Protein AF-A0A9P7JBG5-F1 (afdb_monomer_lite)

pLDDT: mean 89.61, std 7.67, range [39.72, 96.94]

Radius of gyration: 19.14 Å; chains: 1; bounding box: 41×43×55 Å

Sequence (211 aa):
HADTDTGHTAYGEQLRQWSVKWGERARCTEKTPYPLTPGTAQICSGECFRCGAHGHIRPRCPIPADAQLPKNESIWHSNCTQILGTFNRATAPQIVQVKALFDKGTMISAMCTMVFDSIKHRLGNWKASVKKLRMANGALVPSKGMWKGEVTIAGVEAQGEFKVFDSGGGWKFLLGKPMLQVFKAIHEYETDTVLITGNGISTTISNQNEV

InterPro domains:
  IPR001878 Zinc finger, CCHC-type [PS50158] (48-62)
  IPR021109 Aspartic peptidase domain superfamily [G3DSA:2.40.70.10] (94-211)

Secondary structure (DSSP, 8-state):
---SHHHHHHHHHHHHHHHHHH-TTPPPBTTBPPPPPTTPPPTTSS--TTTS-SSS-GGG--S-GGGSPPHHHHHHHHHHHHHH-STTTTTS--------EE-SS-SS-EEEHHHHHHHTTTS-S-B----EEE-TTS-EEEPSEEEEEEEEETTEEEEEEEEEE--TTS-SEEE-HHHHHHTT-EEETTTTEEEEEETTEEEEEE-SS--

Foldseek 3Di:
DAPAPVQQVVLVVQLVVLCVVQNPPGAADPVRAHDDDHQAWDALQCAALFQNADDDHVVPDPDDNVNTDDPRSSVNSVRCCVVVNSPCNVPIQHGDDDDEDADAPDPFKEAAPVLCVVCVVNQPAKDADQDWDQDPVRDTWGWRIKGWDWDADNNAIFTDIHTYTHPVPPTGIYCYPVNCVRQVWDADPVQQWIWGDHPRDIDIDHDPPPD

Organism: NCBI:txid48587

Structure (mmCIF, N/CA/C/O backbone):
data_AF-A0A9P7JBG5-F1
#
_entry.id   AF-A0A9P7JBG5-F1
#
loop_
_atom_site.group_PDB
_atom_site.id
_atom_site.type_symbol
_atom_site.label_atom_id
_atom_site.label_alt_id
_atom_site.label_comp_id
_atom_site.label_asym_id
_atom_site.label_entity_id
_atom_site.label_seq_id
_atom_site.pdbx_PDB_ins_code
_atom_site.Cartn_x
_atom_site.Cartn_y
_atom_site.Cartn_z
_atom_site.occupancy
_atom_site.B_iso_or_equiv
_atom_site.auth_seq_id
_atom_site.auth_comp_id
_atom_site.auth_asym_id
_atom_site.auth_atom_id
_atom_site.pdbx_PDB_model_num
ATOM 1 N N . HIS A 1 1 ? -1.443 2.169 12.812 1.00 60.97 1 HIS A N 1
ATOM 2 C CA . HIS A 1 1 ? -0.703 0.909 13.059 1.00 60.97 1 HIS A CA 1
ATOM 3 C C . HIS A 1 1 ? -0.141 0.404 11.741 1.00 60.97 1 HIS A C 1
ATOM 5 O O . HIS A 1 1 ? -0.753 0.685 10.717 1.00 60.97 1 HIS A O 1
ATOM 11 N N . ALA A 1 2 ? 1.008 -0.276 11.742 1.00 69.00 2 ALA A N 1
ATOM 12 C CA . ALA A 1 2 ? 1.577 -0.821 10.508 1.00 69.00 2 ALA A CA 1
ATOM 13 C C . ALA A 1 2 ? 0.637 -1.883 9.910 1.00 69.00 2 ALA A C 1
ATOM 15 O O . ALA A 1 2 ? 0.085 -2.687 10.656 1.00 69.00 2 ALA A O 1
ATOM 16 N N . ASP A 1 3 ? 0.444 -1.855 8.591 1.00 79.94 3 ASP A N 1
ATOM 17 C CA . ASP A 1 3 ? -0.368 -2.832 7.854 1.00 79.94 3 ASP A CA 1
ATOM 18 C C . ASP A 1 3 ? 0.424 -4.134 7.671 1.00 79.94 3 ASP A C 1
ATOM 20 O O . ASP A 1 3 ? 1.166 -4.300 6.701 1.00 79.94 3 ASP A O 1
ATOM 24 N N . THR A 1 4 ? 0.383 -4.998 8.683 1.00 77.88 4 THR A N 1
ATOM 25 C CA . THR A 1 4 ? 1.152 -6.250 8.739 1.00 77.88 4 THR A CA 1
ATOM 26 C C . THR A 1 4 ? 0.282 -7.375 9.276 1.00 77.88 4 THR A C 1
ATOM 28 O O . THR A 1 4 ? -0.659 -7.108 10.023 1.00 77.88 4 THR A O 1
ATOM 31 N N . ASP A 1 5 ? 0.615 -8.630 8.975 1.00 73.69 5 ASP A N 1
ATOM 32 C CA . ASP A 1 5 ? -0.133 -9.792 9.484 1.00 73.69 5 ASP A CA 1
ATOM 33 C C . ASP A 1 5 ? -0.153 -9.836 11.019 1.00 73.69 5 ASP A C 1
ATOM 35 O O . ASP A 1 5 ? -1.190 -10.082 11.639 1.00 73.69 5 ASP A O 1
ATOM 39 N N . THR A 1 6 ? 0.968 -9.493 11.660 1.00 79.12 6 THR A N 1
ATOM 40 C CA . THR A 1 6 ? 1.041 -9.315 13.118 1.00 79.12 6 THR A CA 1
ATOM 41 C C . THR A 1 6 ? 0.130 -8.181 13.590 1.00 79.12 6 THR A C 1
ATOM 43 O O . THR A 1 6 ? -0.539 -8.311 14.614 1.00 79.12 6 THR A O 1
ATOM 46 N N . GLY A 1 7 ? 0.073 -7.075 12.842 1.00 85.38 7 GLY A N 1
ATOM 47 C CA . GLY A 1 7 ? -0.822 -5.951 13.106 1.00 85.38 7 GLY A CA 1
ATOM 48 C C . GLY A 1 7 ? -2.294 -6.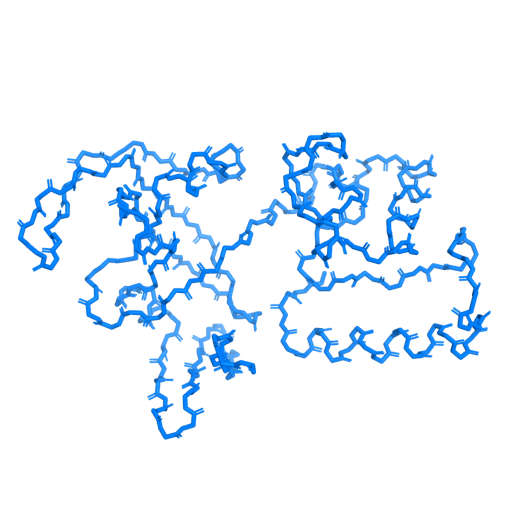352 13.024 1.00 85.38 7 GLY A C 1
ATOM 49 O O . GLY A 1 7 ? -3.062 -6.012 13.921 1.00 85.38 7 GLY A O 1
ATOM 50 N N . HIS A 1 8 ? -2.675 -7.123 12.004 1.00 86.00 8 HIS A N 1
ATOM 51 C CA . HIS A 1 8 ? -4.031 -7.658 11.832 1.00 86.00 8 HIS A CA 1
ATOM 52 C C . HIS A 1 8 ? -4.390 -8.688 12.901 1.00 86.00 8 HIS A C 1
ATOM 54 O O . HIS A 1 8 ? -5.493 -8.648 13.441 1.00 86.00 8 HIS A O 1
ATOM 60 N N . THR A 1 9 ? -3.446 -9.544 13.293 1.00 87.69 9 THR A N 1
ATOM 61 C CA . THR A 1 9 ? -3.631 -10.497 14.398 1.00 87.69 9 THR A CA 1
ATOM 62 C C . THR A 1 9 ? -3.863 -9.767 15.724 1.00 87.69 9 THR A C 1
ATOM 64 O O . THR A 1 9 ? -4.814 -10.063 16.449 1.00 87.69 9 THR A O 1
ATOM 67 N N . ALA A 1 10 ? -3.038 -8.758 16.026 1.00 91.38 10 ALA A N 1
ATOM 68 C CA . ALA A 1 10 ? -3.195 -7.932 17.219 1.00 91.38 10 ALA A CA 1
ATOM 69 C C . ALA A 1 10 ? -4.512 -7.142 17.200 1.00 91.38 10 ALA A C 1
ATOM 71 O O . ALA A 1 10 ? -5.186 -7.050 18.224 1.00 91.38 10 ALA A O 1
ATOM 72 N N . TYR A 1 11 ? -4.905 -6.611 16.040 1.00 94.19 11 TYR A N 1
ATOM 73 C CA . TYR A 1 11 ? -6.187 -5.934 15.857 1.00 94.19 11 TYR A CA 1
ATOM 74 C C . TYR A 1 11 ? -7.371 -6.874 16.118 1.00 94.19 11 TYR A C 1
ATOM 76 O O . TYR A 1 11 ? -8.294 -6.503 16.841 1.00 94.19 11 TYR A O 1
ATOM 84 N N . GLY A 1 12 ? -7.321 -8.115 15.625 1.00 94.25 12 GLY A N 1
ATOM 85 C CA . GLY A 1 12 ? -8.333 -9.134 15.917 1.00 94.25 12 GLY A CA 1
ATOM 86 C C . GLY A 1 12 ? -8.491 -9.399 17.418 1.00 94.25 12 GLY A C 1
ATOM 87 O O . GLY A 1 12 ? -9.610 -9.425 17.934 1.00 94.25 12 GLY A O 1
ATOM 88 N N . GLU A 1 13 ? -7.381 -9.502 18.153 1.00 94.81 13 GLU A N 1
ATOM 89 C CA . GLU A 1 13 ? -7.420 -9.655 19.613 1.00 94.81 13 GLU A CA 1
ATOM 90 C C . GLU A 1 13 ? -7.951 -8.393 20.313 1.00 94.81 13 GLU A C 1
ATOM 92 O O . GLU A 1 13 ? -8.762 -8.494 21.235 1.00 94.81 13 GLU A O 1
ATOM 97 N N . GLN A 1 14 ? -7.580 -7.196 19.851 1.00 95.50 14 GLN A N 1
ATOM 98 C CA . GLN A 1 14 ? -8.128 -5.938 20.370 1.00 95.50 14 GLN A CA 1
ATOM 99 C C . GLN A 1 14 ? -9.644 -5.852 20.171 1.00 95.50 14 GLN A C 1
ATOM 101 O O . GLN A 1 14 ? -10.356 -5.420 21.079 1.00 95.50 14 GLN A O 1
ATOM 106 N N . LEU A 1 15 ? -10.158 -6.292 19.019 1.00 95.69 15 LEU A N 1
ATOM 107 C CA . LEU A 1 15 ? -11.596 -6.369 18.763 1.00 95.69 15 LEU A CA 1
ATOM 108 C C . LEU A 1 15 ? -12.285 -7.355 19.711 1.00 95.69 15 LEU A C 1
ATOM 110 O O . LEU A 1 15 ? -13.344 -7.037 20.259 1.00 95.69 15 LEU A O 1
ATOM 114 N N . ARG A 1 16 ? -11.674 -8.519 19.962 1.00 95.56 16 ARG A N 1
ATOM 115 C CA . ARG A 1 16 ? -12.198 -9.510 20.911 1.00 95.56 16 ARG A CA 1
ATOM 116 C C . ARG A 1 16 ? -12.260 -8.943 22.329 1.00 95.56 16 ARG A C 1
ATOM 118 O O . ARG A 1 16 ? -13.295 -9.036 22.983 1.00 95.56 16 ARG A O 1
ATOM 125 N N . GLN A 1 17 ? -11.189 -8.301 22.785 1.00 96.25 17 GLN A N 1
ATOM 126 C CA . GLN A 1 17 ? -11.130 -7.658 24.101 1.00 96.25 17 GLN A CA 1
ATOM 127 C C . GLN A 1 17 ? -12.139 -6.517 24.230 1.00 96.25 17 GLN A C 1
ATOM 129 O O . GLN A 1 17 ? -12.804 -6.385 25.258 1.00 96.25 17 GLN A O 1
ATOM 134 N N . TRP A 1 18 ? -12.286 -5.711 23.179 1.00 96.62 18 TRP A N 1
ATOM 135 C CA . TRP A 1 18 ? -13.272 -4.641 23.135 1.00 96.62 18 TRP A CA 1
ATOM 136 C C . TRP A 1 18 ? -14.697 -5.189 23.254 1.00 96.62 18 TRP A C 1
ATOM 138 O O . TRP A 1 18 ? -15.483 -4.685 24.057 1.00 96.62 18 TRP A O 1
ATOM 148 N N . SER A 1 19 ? -15.002 -6.260 22.517 1.00 95.19 19 SER A N 1
ATOM 149 C CA . SER A 1 19 ? -16.298 -6.937 22.565 1.00 95.19 19 SER A CA 1
ATOM 150 C C . SER A 1 19 ? -16.585 -7.540 23.943 1.00 95.19 19 SER A C 1
ATOM 152 O O . SER A 1 19 ? -17.670 -7.347 24.478 1.00 95.19 19 SER A O 1
ATOM 154 N N . VAL A 1 20 ? -15.603 -8.189 24.577 1.00 96.81 20 VAL A N 1
ATOM 155 C CA . VAL A 1 20 ? -15.747 -8.718 25.947 1.00 96.81 20 VAL A CA 1
ATOM 156 C C . VAL A 1 20 ? -16.002 -7.598 26.957 1.00 96.81 20 VAL A C 1
ATOM 158 O O . VAL A 1 20 ? -16.824 -7.750 27.856 1.00 96.81 20 VAL A O 1
ATOM 161 N N . LYS A 1 21 ? -15.311 -6.462 26.816 1.00 96.94 21 LYS A N 1
ATOM 162 C CA . LYS A 1 21 ? -15.408 -5.348 27.764 1.00 96.94 21 LYS A CA 1
ATOM 163 C C . LYS A 1 21 ? -16.721 -4.573 27.649 1.00 96.94 21 LYS A C 1
ATOM 165 O O . LYS A 1 21 ? -17.257 -4.142 28.666 1.00 96.94 21 LYS A O 1
ATOM 170 N N . TRP A 1 22 ? -17.202 -4.347 26.429 1.00 95.88 22 TRP A N 1
ATOM 171 C CA . TRP A 1 22 ? -18.316 -3.428 26.172 1.00 95.88 22 TRP A CA 1
ATOM 172 C C . TRP A 1 22 ? -19.574 -4.112 25.627 1.00 95.88 22 TRP A C 1
ATOM 174 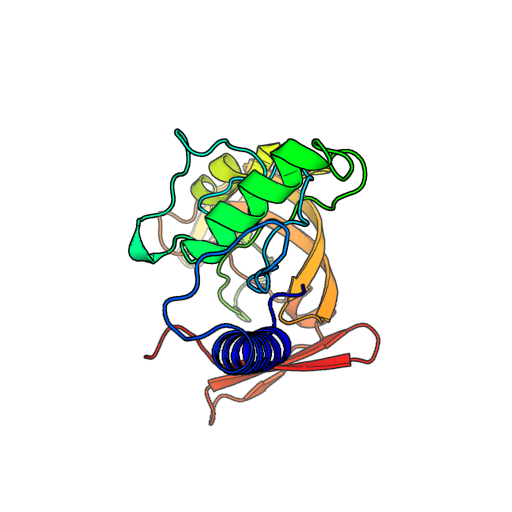O O . TRP A 1 22 ? -20.664 -3.556 25.743 1.00 95.88 22 TRP A O 1
ATOM 184 N N . GLY A 1 23 ? -19.441 -5.319 25.081 1.00 92.62 23 GLY A N 1
ATOM 185 C CA . GLY A 1 23 ? -20.492 -6.093 24.426 1.00 92.62 23 GLY A CA 1
ATOM 186 C C . GLY A 1 23 ? -20.441 -5.993 22.898 1.00 92.62 23 GLY A C 1
ATOM 187 O O . GLY A 1 23 ? -20.152 -4.940 22.334 1.00 92.62 23 GLY A O 1
ATOM 188 N N . GLU A 1 24 ? -20.810 -7.075 22.209 1.00 88.25 24 GLU A N 1
ATOM 189 C CA . GLU A 1 24 ? -20.781 -7.175 20.735 1.00 88.25 24 GLU A CA 1
ATOM 190 C C . GLU A 1 24 ? -21.610 -6.097 20.021 1.00 88.25 24 GLU A C 1
ATOM 192 O O . GLU A 1 24 ? -21.274 -5.654 18.925 1.00 88.25 24 GLU A O 1
ATOM 197 N N . ARG A 1 25 ? -22.708 -5.658 20.646 1.00 89.38 25 ARG A N 1
ATOM 198 C CA . ARG A 1 25 ? -23.616 -4.633 20.103 1.00 89.38 25 ARG A CA 1
ATOM 199 C C . ARG A 1 25 ? -23.330 -3.231 20.634 1.00 89.38 25 ARG A C 1
ATOM 201 O O . ARG A 1 25 ? -24.119 -2.316 20.381 1.00 89.38 25 ARG A O 1
ATOM 208 N N . ALA A 1 26 ? -22.246 -3.053 21.387 1.00 92.69 26 ALA A N 1
ATOM 209 C CA . ALA A 1 26 ? -21.879 -1.747 21.898 1.00 92.69 26 ALA A CA 1
ATOM 210 C C . ALA A 1 26 ? -21.625 -0.766 20.752 1.00 92.69 26 ALA A C 1
ATOM 212 O O . ALA A 1 26 ? -21.145 -1.114 19.669 1.00 92.69 26 ALA A O 1
ATOM 213 N N . ARG A 1 27 ? -21.959 0.498 21.004 1.00 92.25 27 ARG A N 1
ATOM 214 C CA . ARG A 1 27 ? -21.633 1.596 20.097 1.00 92.25 27 ARG A CA 1
ATOM 215 C C . ARG A 1 27 ? -20.361 2.277 20.567 1.00 92.25 27 ARG A C 1
ATOM 217 O O . ARG A 1 27 ? -20.147 2.452 21.768 1.00 92.25 27 ARG A O 1
ATOM 224 N N . CYS A 1 28 ? -19.545 2.693 19.608 1.00 93.62 28 CYS A N 1
ATOM 225 C CA . CYS A 1 28 ? -18.412 3.555 19.898 1.00 93.62 28 CYS A CA 1
ATOM 226 C C . CYS A 1 28 ? -18.885 4.949 20.355 1.00 93.62 28 CYS A C 1
ATOM 228 O O . CYS A 1 28 ? -19.773 5.554 19.752 1.00 93.62 28 CYS A O 1
ATOM 230 N N . THR A 1 29 ? -18.282 5.438 21.434 1.00 93.75 29 THR A N 1
ATOM 231 C CA . THR A 1 29 ? -18.490 6.741 22.077 1.00 93.75 29 THR A CA 1
ATOM 232 C C . THR A 1 29 ? -17.157 7.210 22.658 1.00 93.75 29 THR A C 1
ATOM 234 O O . THR A 1 29 ? -16.186 6.456 22.669 1.00 93.75 29 THR A O 1
ATOM 237 N N . GLU A 1 30 ? -17.113 8.413 23.225 1.00 91.06 30 GLU A N 1
ATOM 238 C CA . GLU A 1 30 ? -15.938 8.941 23.939 1.00 91.06 30 GLU A CA 1
ATOM 239 C C . GLU A 1 30 ? -15.432 8.014 25.055 1.00 91.06 30 GLU A C 1
ATOM 241 O O . GLU A 1 30 ? -14.237 7.947 25.325 1.00 91.06 30 GLU A O 1
ATOM 246 N N . LYS A 1 31 ? -16.343 7.264 25.690 1.00 92.50 31 LYS A N 1
ATOM 247 C CA . LYS A 1 31 ? -16.033 6.346 26.797 1.00 92.50 31 LYS A CA 1
ATOM 248 C C . LYS A 1 31 ? -15.774 4.911 26.334 1.00 92.50 31 LYS A C 1
ATOM 250 O O . LYS A 1 31 ? -15.338 4.082 27.128 1.00 92.50 31 LYS A O 1
ATOM 255 N N . THR A 1 32 ? -16.040 4.617 25.063 1.00 94.12 32 THR A N 1
ATOM 256 C CA . THR A 1 32 ? -15.906 3.288 24.453 1.00 94.12 32 THR A CA 1
ATOM 257 C C . THR A 1 32 ? -15.022 3.382 23.201 1.00 94.12 32 THR A C 1
ATOM 259 O O . THR A 1 32 ? -15.516 3.207 22.081 1.00 94.12 32 THR A O 1
ATOM 262 N N . PRO A 1 33 ? -13.715 3.683 23.371 1.00 94.31 33 PRO A N 1
ATOM 263 C CA . PRO A 1 33 ? -12.784 3.873 22.258 1.00 94.31 33 PRO A CA 1
ATOM 264 C C . PRO A 1 33 ? -12.694 2.603 21.419 1.00 94.31 33 PRO A C 1
ATOM 266 O O . PRO A 1 33 ? -12.654 1.510 21.983 1.00 94.31 33 PRO A O 1
ATOM 269 N N . TYR A 1 34 ? -12.673 2.738 20.094 1.00 95.69 34 TYR A N 1
ATOM 270 C CA . TYR A 1 34 ? -12.635 1.593 19.185 1.00 95.69 34 TYR A CA 1
ATOM 271 C C . TYR A 1 34 ? -11.215 1.368 18.634 1.00 95.69 34 TYR A C 1
ATOM 273 O O . TYR A 1 34 ? -10.544 2.351 18.306 1.00 95.69 34 TYR A O 1
ATOM 281 N N . PRO A 1 35 ? -10.739 0.112 18.533 1.00 95.06 35 PRO A N 1
ATOM 282 C CA . PRO A 1 35 ? -9.459 -0.200 17.896 1.00 95.06 35 PRO A CA 1
ATOM 283 C C . PRO A 1 35 ? -9.398 0.295 16.443 1.00 95.06 35 PRO A C 1
ATOM 285 O O . PRO A 1 35 ? -10.415 0.305 15.754 1.00 95.06 35 PRO A O 1
ATOM 288 N N . LEU A 1 36 ? -8.212 0.687 15.972 1.00 93.19 36 LEU A N 1
ATOM 289 C CA . LEU A 1 36 ? -8.010 1.169 14.601 1.00 93.19 36 LEU A CA 1
ATOM 290 C C . LEU A 1 36 ? -7.492 0.058 13.694 1.00 93.19 36 LEU A C 1
ATOM 292 O O . LEU A 1 36 ? -6.533 -0.630 14.052 1.00 93.19 36 LEU A O 1
ATOM 296 N N . THR A 1 37 ? -8.075 -0.051 12.503 1.00 92.25 37 THR A N 1
ATOM 297 C CA . THR A 1 37 ? -7.657 -0.997 11.472 1.00 92.25 37 THR A CA 1
ATOM 298 C C . THR A 1 37 ? -6.191 -0.725 11.100 1.00 92.25 37 THR A C 1
ATOM 300 O O . THR A 1 37 ? -5.817 0.431 10.852 1.00 92.25 37 THR A O 1
ATOM 303 N N . PRO A 1 38 ? -5.320 -1.749 11.067 1.00 89.94 38 PRO A N 1
ATOM 304 C CA . PRO A 1 38 ? -3.946 -1.611 10.592 1.00 89.94 38 PRO A CA 1
ATOM 305 C C . PRO A 1 38 ? -3.865 -0.984 9.193 1.00 89.94 38 PRO A C 1
ATOM 307 O O . PRO A 1 38 ? -4.725 -1.207 8.351 1.00 89.94 38 PRO A O 1
ATOM 310 N N . GLY A 1 39 ? -2.855 -0.145 8.949 1.00 83.94 39 GLY A N 1
ATOM 311 C CA . GLY A 1 39 ? -2.687 0.564 7.673 1.00 83.94 39 GLY A CA 1
ATOM 312 C C . GLY A 1 39 ? -3.471 1.865 7.515 1.00 83.94 39 GLY A C 1
ATOM 313 O O . GLY A 1 39 ? -3.179 2.647 6.608 1.00 83.94 39 GLY A O 1
ATOM 314 N N . THR A 1 40 ? -4.409 2.156 8.417 1.00 88.38 40 THR A N 1
ATOM 315 C CA . THR A 1 40 ? -5.113 3.441 8.424 1.00 88.38 40 THR A CA 1
ATOM 316 C C . THR A 1 40 ? -4.225 4.586 8.915 1.00 88.38 40 THR A C 1
ATOM 318 O O . THR A 1 40 ? -3.304 4.425 9.725 1.00 88.38 40 THR A O 1
ATOM 321 N N . ALA A 1 41 ? -4.520 5.774 8.400 1.00 87.81 41 ALA A N 1
ATOM 322 C CA . ALA A 1 41 ? -4.005 7.045 8.858 1.00 87.81 41 ALA A CA 1
ATOM 323 C C . ALA A 1 41 ? -4.306 7.261 10.343 1.00 87.81 41 ALA A C 1
ATOM 325 O O . ALA A 1 41 ? -5.331 6.837 10.875 1.00 87.81 41 ALA A O 1
ATOM 326 N N . GLN A 1 42 ? -3.408 7.991 10.999 1.00 89.19 42 GLN A N 1
ATOM 327 C CA . GLN A 1 42 ? -3.573 8.368 12.394 1.00 89.19 42 GLN A CA 1
ATOM 328 C C . GLN A 1 42 ? -4.871 9.159 12.603 1.00 89.19 42 GLN A C 1
ATOM 330 O O . GLN A 1 42 ? -5.251 9.976 11.767 1.00 89.19 42 GLN A O 1
ATOM 335 N N . ILE A 1 43 ? -5.535 8.954 13.738 1.00 91.75 43 ILE A N 1
ATOM 336 C CA . ILE A 1 43 ? -6.718 9.737 14.107 1.00 91.75 43 ILE A CA 1
ATOM 337 C C . ILE A 1 43 ? -6.409 11.238 14.121 1.00 91.75 43 ILE A C 1
ATOM 339 O O . ILE A 1 43 ? -5.303 11.644 14.492 1.00 91.75 43 ILE A O 1
ATOM 343 N N . CYS A 1 44 ? -7.401 12.063 13.776 1.00 92.38 44 CYS A N 1
ATOM 344 C CA . CYS A 1 44 ? -7.304 13.526 13.815 1.00 92.38 44 CYS A CA 1
ATOM 345 C C . CYS A 1 44 ? -6.234 14.091 12.869 1.00 92.38 44 CYS A C 1
ATOM 347 O O . CYS A 1 44 ? -5.673 15.160 13.116 1.00 92.38 44 CYS A O 1
ATOM 349 N N . SER A 1 45 ? -5.934 13.392 11.781 1.00 90.94 45 SER A N 1
ATOM 350 C CA . SER A 1 45 ? -4.953 13.812 10.780 1.00 90.94 45 SER A CA 1
ATOM 351 C C . SER A 1 45 ? -5.591 14.370 9.503 1.00 90.94 45 SER A C 1
ATOM 353 O O . SER A 1 45 ? -4.888 14.762 8.573 1.00 90.94 45 SER A O 1
ATOM 355 N N . GLY A 1 46 ? -6.924 14.442 9.454 1.00 89.25 46 GLY A N 1
ATOM 356 C CA . GLY A 1 46 ? -7.667 14.766 8.233 1.00 89.25 46 GLY A CA 1
ATOM 357 C C . GLY A 1 46 ? -7.907 13.532 7.362 1.00 89.25 46 GLY A C 1
ATOM 358 O O . GLY A 1 46 ? -8.015 13.634 6.140 1.00 89.25 46 GLY A O 1
ATOM 359 N N . GLU A 1 47 ? -7.944 12.365 7.993 1.00 91.50 47 GLU A N 1
ATOM 360 C CA . GLU A 1 47 ? -8.271 11.084 7.401 1.00 91.50 47 GLU A CA 1
ATOM 361 C C . GLU A 1 47 ? -9.736 11.013 6.950 1.00 91.50 47 GLU A C 1
ATOM 363 O O . GLU A 1 47 ? -10.646 11.604 7.534 1.00 91.50 47 GLU A O 1
ATOM 368 N N . CYS A 1 48 ? -9.991 10.255 5.890 1.00 91.38 48 CYS A N 1
ATOM 369 C CA . CYS A 1 48 ? -11.337 9.972 5.435 1.00 91.38 48 CYS A CA 1
ATOM 370 C C . CYS A 1 48 ? -11.986 8.928 6.346 1.00 91.38 48 CYS A C 1
ATOM 372 O O . CYS A 1 48 ? -11.585 7.770 6.350 1.00 91.38 48 CYS A O 1
ATOM 374 N N . PHE A 1 49 ? -13.077 9.282 7.024 1.00 93.44 49 PHE A N 1
ATOM 375 C CA . PHE A 1 49 ? -13.749 8.376 7.969 1.00 93.44 49 PHE A CA 1
ATOM 376 C C . PHE A 1 49 ? -14.418 7.147 7.327 1.00 93.44 49 PHE A C 1
ATOM 378 O O . PHE A 1 49 ? -15.016 6.344 8.033 1.00 93.44 49 PHE A O 1
ATOM 385 N N . ARG A 1 50 ? -14.385 7.003 5.995 1.00 91.81 50 ARG A N 1
ATOM 386 C CA . ARG A 1 50 ? -14.843 5.788 5.296 1.00 91.81 50 ARG A CA 1
ATOM 387 C C . ARG A 1 50 ? -13.730 4.778 5.071 1.00 91.81 50 ARG A C 1
ATOM 389 O O . ARG A 1 50 ? -14.013 3.593 5.090 1.00 91.81 50 ARG A O 1
ATOM 396 N N . CYS A 1 51 ? -12.510 5.236 4.812 1.00 89.38 51 CYS A N 1
ATOM 397 C CA . CYS A 1 51 ? -11.409 4.372 4.382 1.00 89.38 51 CYS A CA 1
ATOM 398 C C . CYS A 1 51 ? -10.155 4.497 5.248 1.00 89.38 51 CYS A C 1
ATOM 400 O O . CYS A 1 51 ? -9.166 3.834 4.972 1.00 89.38 51 CYS A O 1
ATOM 402 N N . GLY A 1 52 ? -10.145 5.423 6.206 1.00 88.88 52 GLY A N 1
ATOM 403 C CA . GLY A 1 52 ? -8.993 5.702 7.052 1.00 88.88 52 GLY A CA 1
ATOM 404 C C . GLY A 1 52 ? -7.776 6.211 6.285 1.00 88.88 52 GLY A C 1
ATOM 405 O O . GLY A 1 52 ? -6.675 6.069 6.778 1.00 88.88 52 GLY A O 1
ATOM 406 N N . ALA A 1 53 ? -7.919 6.777 5.083 1.00 86.00 53 ALA A N 1
ATOM 407 C CA . ALA A 1 53 ? -6.787 7.275 4.290 1.00 86.00 53 ALA A CA 1
ATOM 408 C C . ALA A 1 53 ? -6.854 8.793 4.083 1.00 86.00 53 ALA A C 1
ATOM 410 O O . ALA A 1 53 ? -7.912 9.403 4.225 1.00 86.00 53 ALA A O 1
ATOM 411 N N . HIS A 1 54 ? -5.736 9.408 3.696 1.00 85.06 54 HIS A N 1
ATOM 412 C CA . HIS A 1 54 ? -5.672 10.836 3.356 1.00 85.06 54 HIS A CA 1
ATOM 413 C C . HIS A 1 54 ? -6.042 11.148 1.899 1.00 85.06 54 HIS A C 1
ATOM 415 O O . HIS A 1 54 ? -6.147 10.268 1.041 1.00 85.06 54 HIS A O 1
ATOM 421 N N . GLY A 1 55 ? -6.192 12.447 1.617 1.00 75.50 55 GLY A N 1
ATOM 422 C CA . GLY A 1 55 ? -6.293 13.016 0.266 1.00 75.50 55 GLY A CA 1
ATOM 423 C C . GLY A 1 55 ? -7.718 13.260 -0.235 1.00 75.50 55 GLY A C 1
ATOM 424 O O . GLY A 1 55 ? -7.904 13.912 -1.258 1.00 75.50 55 GLY A O 1
ATOM 425 N N . HIS A 1 56 ? -8.738 12.789 0.483 1.00 84.31 56 HIS A N 1
ATOM 426 C CA . HIS A 1 56 ? -10.137 13.004 0.121 1.00 84.31 56 HIS A CA 1
ATOM 427 C C . HIS A 1 56 ? -11.049 13.021 1.353 1.00 84.31 56 HIS A C 1
ATOM 429 O O . HIS A 1 56 ? -10.660 12.614 2.442 1.00 84.31 56 HIS A O 1
ATOM 435 N N . ILE A 1 57 ? -12.284 13.484 1.159 1.00 85.06 57 ILE A N 1
ATOM 436 C CA . ILE A 1 57 ? -13.330 13.507 2.188 1.00 85.06 57 ILE A CA 1
ATOM 437 C C . ILE A 1 57 ? -14.371 12.416 1.938 1.00 85.06 57 ILE A C 1
ATOM 439 O O . ILE A 1 57 ? -14.518 11.933 0.815 1.00 85.06 57 ILE A O 1
ATOM 443 N N . ARG A 1 58 ? -15.154 12.083 2.970 1.00 85.31 58 ARG A N 1
ATOM 444 C CA . ARG A 1 58 ? -16.174 11.020 2.952 1.00 85.31 58 ARG A CA 1
ATOM 445 C C . ARG A 1 58 ? -17.082 11.004 1.702 1.00 85.31 58 ARG A C 1
ATOM 447 O O . ARG A 1 58 ? -17.265 9.916 1.159 1.00 85.31 58 ARG A O 1
ATOM 454 N N . PRO A 1 59 ? -17.624 12.136 1.201 1.00 87.50 59 PRO A N 1
ATOM 455 C CA . PRO A 1 59 ? -18.453 12.144 -0.013 1.00 87.50 59 PRO A CA 1
ATOM 456 C C . PRO A 1 59 ? -17.710 11.796 -1.309 1.00 87.50 59 PRO A C 1
ATOM 458 O O . PRO A 1 59 ? -18.340 11.424 -2.289 1.00 87.50 59 PRO A O 1
ATOM 461 N N . ARG A 1 60 ? -16.380 11.932 -1.329 1.00 86.44 60 ARG A N 1
ATOM 462 C CA . ARG A 1 60 ? -15.511 11.668 -2.487 1.00 86.44 60 ARG A CA 1
ATOM 463 C C . ARG A 1 60 ? -14.685 10.395 -2.304 1.00 86.44 60 ARG A C 1
ATOM 465 O O . ARG A 1 60 ? -13.640 10.243 -2.928 1.00 86.44 60 ARG A O 1
ATOM 472 N N . CYS A 1 61 ? -15.108 9.522 -1.394 1.00 84.19 61 CYS A N 1
ATOM 473 C CA . CYS A 1 61 ? -14.405 8.285 -1.103 1.00 84.19 61 CYS A CA 1
ATOM 474 C C . CYS A 1 61 ? -14.645 7.268 -2.228 1.00 84.19 61 CYS A C 1
ATOM 476 O O . CYS A 1 61 ? -15.804 6.918 -2.457 1.00 84.19 61 CYS A O 1
ATOM 478 N N . PRO A 1 62 ? -13.592 6.810 -2.933 1.00 82.00 62 PRO A N 1
ATOM 479 C CA . PRO A 1 62 ? -13.745 5.960 -4.111 1.00 82.00 62 PRO A CA 1
ATOM 480 C C . PRO A 1 62 ? -13.892 4.472 -3.771 1.00 82.00 62 PRO A C 1
ATOM 482 O O . PRO A 1 62 ? -14.158 3.680 -4.670 1.00 82.00 62 PRO A O 1
ATOM 485 N N . ILE A 1 63 ? -13.677 4.074 -2.511 1.00 79.19 63 ILE A N 1
ATOM 486 C CA . ILE A 1 63 ? -13.730 2.661 -2.129 1.00 79.19 63 ILE A CA 1
ATOM 487 C C . ILE A 1 63 ? -15.177 2.158 -1.954 1.00 79.19 63 ILE A C 1
ATOM 489 O O . ILE A 1 63 ? -16.018 2.870 -1.381 1.00 79.19 63 ILE A O 1
ATOM 493 N N . PRO A 1 64 ? -15.469 0.931 -2.429 1.00 81.38 64 PRO A N 1
ATOM 494 C CA . PRO A 1 64 ? -16.785 0.309 -2.314 1.00 81.38 64 PRO A CA 1
ATOM 495 C C . PRO A 1 64 ? -17.144 0.001 -0.852 1.00 81.38 64 PRO A C 1
ATOM 497 O O . PRO A 1 64 ? -16.301 0.077 0.039 1.00 81.38 64 PRO A O 1
ATOM 500 N N . ALA A 1 65 ? -18.426 -0.261 -0.585 1.00 82.25 65 ALA A N 1
ATOM 501 C CA . ALA A 1 65 ? -18.964 -0.354 0.777 1.00 82.25 65 ALA A CA 1
ATOM 502 C C . ALA A 1 65 ? -18.399 -1.523 1.603 1.00 82.25 65 ALA A C 1
ATOM 504 O O . ALA A 1 65 ? -18.287 -1.402 2.817 1.00 82.25 65 ALA A O 1
ATOM 505 N N . ASP A 1 66 ? -18.033 -2.619 0.950 1.00 81.88 66 ASP A N 1
ATOM 506 C CA . ASP A 1 66 ? -17.407 -3.816 1.522 1.00 81.88 66 ASP A CA 1
ATOM 507 C C . ASP A 1 66 ? -15.945 -3.597 1.944 1.00 81.88 66 ASP A C 1
ATOM 509 O O . ASP A 1 66 ? -15.471 -4.250 2.867 1.00 81.88 66 ASP A O 1
ATOM 513 N N . ALA A 1 67 ? -15.251 -2.645 1.318 1.00 80.19 67 ALA A N 1
ATOM 514 C CA . ALA A 1 67 ? -13.876 -2.267 1.648 1.00 80.19 67 ALA A CA 1
ATOM 515 C C . ALA A 1 67 ? -13.779 -1.066 2.614 1.00 80.19 67 ALA A C 1
ATOM 517 O O . ALA A 1 67 ? -12.686 -0.547 2.850 1.00 80.19 67 ALA A O 1
ATOM 518 N N . GLN A 1 68 ? -14.908 -0.561 3.125 1.00 89.06 68 GLN A N 1
ATOM 519 C CA . GLN A 1 68 ? -14.931 0.553 4.078 1.00 89.06 68 GLN A CA 1
ATOM 520 C C . GLN A 1 68 ? -14.592 0.095 5.497 1.00 89.06 68 GLN A C 1
ATOM 522 O O . GLN A 1 68 ? -14.794 -1.058 5.868 1.00 89.06 68 GLN A O 1
ATOM 527 N N . LEU A 1 69 ? -14.119 1.040 6.310 1.00 92.44 69 LEU A N 1
ATOM 528 C CA . LEU A 1 69 ? -13.850 0.809 7.723 1.00 92.44 69 LEU A CA 1
ATOM 529 C C . LEU A 1 69 ? -15.099 0.305 8.458 1.00 92.44 69 LEU A C 1
ATOM 531 O O . LEU A 1 69 ? -16.219 0.740 8.145 1.00 92.44 69 LEU A O 1
ATOM 535 N N . PRO A 1 70 ? -14.921 -0.513 9.512 1.00 93.81 70 PRO A N 1
ATOM 536 C CA . PRO A 1 70 ? -16.003 -0.873 10.409 1.00 93.81 70 PRO A CA 1
ATOM 537 C C . PRO A 1 70 ? -16.753 0.365 10.904 1.00 93.81 70 PRO A C 1
ATOM 539 O O . PRO A 1 70 ? -16.172 1.407 11.214 1.00 93.81 70 PRO A O 1
ATOM 542 N N . LYS A 1 71 ? -18.077 0.250 11.034 1.00 93.56 71 LYS A N 1
ATOM 543 C CA . LYS A 1 71 ? -18.931 1.384 11.417 1.00 93.56 71 LYS A CA 1
ATOM 544 C C . LYS A 1 71 ? -18.504 2.025 12.742 1.00 93.56 71 LYS A C 1
ATOM 546 O O . LYS A 1 71 ? -18.542 3.247 12.858 1.00 93.56 71 LYS A O 1
ATOM 551 N N . ASN A 1 72 ? -18.102 1.216 13.722 1.00 95.69 72 ASN A N 1
ATOM 552 C CA . ASN A 1 72 ? -17.629 1.717 15.012 1.00 95.69 72 ASN A CA 1
ATOM 553 C C . ASN A 1 72 ? -16.307 2.486 14.886 1.00 95.69 72 ASN A C 1
ATOM 555 O O . ASN A 1 72 ? -16.164 3.515 15.537 1.00 95.69 72 ASN A O 1
ATOM 559 N N . GLU A 1 73 ? -15.399 2.067 14.006 1.00 95.44 73 GLU A N 1
ATOM 560 C CA . GLU A 1 73 ? -14.164 2.803 13.723 1.00 95.44 73 GLU A CA 1
ATOM 561 C C . GLU A 1 73 ? -14.457 4.136 13.025 1.00 95.44 73 GLU A C 1
ATOM 563 O O . GLU A 1 73 ? -13.972 5.182 13.445 1.00 95.44 73 GLU A O 1
ATOM 568 N N . SER A 1 74 ? -15.347 4.139 12.027 1.00 94.62 74 SER A N 1
ATOM 569 C CA . SER A 1 74 ? -15.808 5.369 11.361 1.00 94.62 74 SER A CA 1
ATOM 570 C C . SER A 1 74 ? -16.403 6.386 12.349 1.00 94.62 74 SER A C 1
ATOM 572 O O . SER A 1 74 ? -16.110 7.583 12.278 1.00 94.62 74 SER A O 1
ATOM 574 N N . ILE A 1 75 ? -17.215 5.910 13.303 1.00 95.38 75 ILE A N 1
ATOM 575 C CA . ILE A 1 75 ? -17.763 6.727 14.397 1.00 95.38 75 ILE A CA 1
ATOM 576 C C . ILE A 1 75 ? -16.639 7.230 15.304 1.00 95.38 75 ILE A C 1
ATOM 578 O O . ILE A 1 75 ? -16.645 8.399 15.685 1.00 95.38 75 ILE A O 1
ATOM 582 N N . TRP A 1 76 ? -15.664 6.379 15.619 1.00 95.94 76 TRP A N 1
ATOM 583 C CA . TRP A 1 76 ? -14.530 6.746 16.458 1.00 95.94 76 TRP A CA 1
ATOM 584 C C . TRP A 1 76 ? -13.712 7.894 15.859 1.00 95.94 76 TRP A C 1
ATOM 586 O O . TRP A 1 76 ? -13.490 8.895 16.537 1.00 95.94 76 TRP A O 1
ATOM 596 N N . HIS A 1 77 ? -13.376 7.822 14.567 1.00 94.19 77 HIS A N 1
ATOM 597 C CA . HIS A 1 77 ? -12.710 8.919 13.856 1.00 94.19 77 HIS A CA 1
ATOM 598 C C . HIS A 1 77 ? -13.497 10.237 13.933 1.00 94.19 77 HIS A C 1
ATOM 600 O O . HIS A 1 77 ? -12.919 11.304 14.168 1.00 94.19 77 HIS A O 1
ATOM 606 N N . SER A 1 78 ? -14.825 10.166 13.775 1.00 94.25 78 SER A N 1
ATOM 607 C CA . SER A 1 78 ? -15.705 11.333 13.886 1.00 94.25 78 SER A CA 1
ATOM 608 C C . S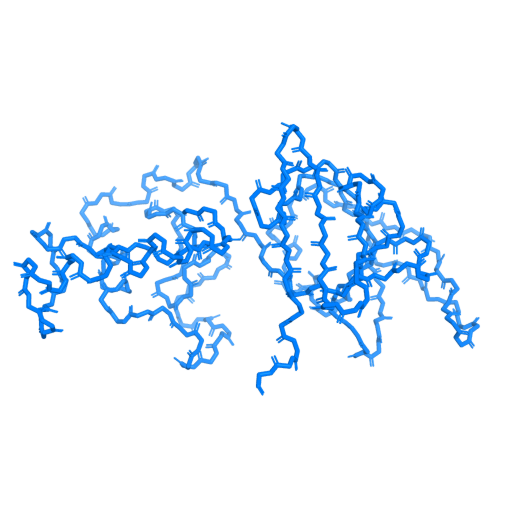ER A 1 78 ? -15.689 11.927 15.294 1.00 94.25 78 SER A C 1
ATOM 610 O O . SER A 1 78 ? -15.530 13.139 15.431 1.00 94.25 78 SER A O 1
ATOM 612 N N . ASN A 1 79 ? -15.813 11.091 16.330 1.00 94.81 79 ASN A N 1
ATOM 613 C CA . ASN A 1 79 ? -15.808 11.529 17.727 1.00 94.81 79 ASN A CA 1
ATOM 614 C C . ASN A 1 79 ? -14.480 12.205 18.078 1.00 94.81 79 ASN A C 1
ATOM 616 O O . ASN A 1 79 ? -14.469 13.330 18.572 1.00 94.81 79 ASN A O 1
ATOM 620 N N . CYS A 1 80 ? -13.353 11.564 17.761 1.00 94.19 80 CYS A N 1
ATOM 621 C CA . CYS A 1 80 ? -12.038 12.134 18.034 1.00 94.19 80 CYS A CA 1
ATOM 622 C C . CYS A 1 80 ? -11.831 13.461 17.304 1.00 94.19 80 CYS A C 1
ATOM 624 O O . CYS A 1 80 ? -11.374 14.419 17.919 1.00 94.19 80 CYS A O 1
ATOM 626 N N . THR A 1 81 ? -12.214 13.558 16.029 1.00 93.50 81 THR A N 1
ATOM 627 C CA . THR A 1 81 ? -12.073 14.812 15.274 1.00 93.50 81 THR A CA 1
ATOM 628 C C . THR A 1 81 ? -12.972 15.919 15.823 1.00 93.50 81 THR A C 1
ATOM 630 O O . THR A 1 81 ? -12.560 17.074 15.849 1.00 93.50 81 THR A O 1
ATOM 633 N N . GLN A 1 82 ? -14.179 15.591 16.289 1.00 94.00 82 GLN A N 1
ATOM 634 C CA . GLN A 1 82 ? -15.079 16.566 16.908 1.00 94.00 82 GLN A CA 1
ATOM 635 C C . GLN A 1 82 ? -14.516 17.118 18.227 1.00 94.00 82 GLN A C 1
ATOM 637 O O . GLN A 1 82 ? -14.663 18.307 18.495 1.00 94.00 82 GLN A O 1
ATOM 642 N N . ILE A 1 83 ? -13.869 16.272 19.032 1.00 93.31 83 ILE A N 1
ATOM 643 C CA . ILE A 1 83 ? -13.363 16.633 20.366 1.00 93.31 83 ILE A CA 1
ATOM 644 C C . ILE A 1 83 ? -11.987 17.300 20.287 1.00 93.31 83 ILE A C 1
ATOM 646 O O . ILE A 1 83 ? -11.742 18.308 20.942 1.00 93.31 83 ILE A O 1
ATOM 650 N N . LEU A 1 84 ? -11.077 16.724 19.502 1.00 93.75 84 LEU A N 1
ATOM 651 C CA . LEU A 1 84 ? -9.660 17.098 19.464 1.00 93.75 84 LEU A CA 1
ATOM 652 C C . LEU A 1 84 ? -9.304 17.966 18.248 1.00 93.75 84 LEU A C 1
ATOM 654 O O . LEU A 1 84 ? -8.174 18.443 18.137 1.00 93.75 84 LEU A O 1
ATOM 658 N N . GLY A 1 85 ? -10.228 18.149 17.302 1.00 92.88 85 GLY A N 1
ATOM 659 C CA . GLY A 1 85 ? -9.927 18.761 16.011 1.00 92.88 85 GLY A CA 1
ATOM 660 C C . GLY A 1 85 ? -8.957 17.913 15.182 1.00 92.88 85 GLY A C 1
ATOM 661 O O . GLY A 1 85 ? -8.773 16.719 15.416 1.00 92.88 85 GLY A O 1
ATOM 662 N N . THR A 1 86 ? -8.305 18.530 14.194 1.00 89.88 86 THR A N 1
ATOM 663 C CA . THR A 1 86 ? -7.306 17.859 13.342 1.00 89.88 86 THR A CA 1
ATOM 664 C C . THR A 1 86 ? -5.878 18.071 13.857 1.00 89.88 86 THR A C 1
ATOM 666 O O . THR A 1 86 ? -5.014 18.546 13.115 1.00 89.88 86 THR A O 1
ATOM 669 N N . PHE A 1 87 ? -5.630 17.784 15.138 1.00 90.94 87 PHE A N 1
ATOM 670 C CA . PHE A 1 87 ? -4.351 18.102 15.789 1.00 90.94 87 PHE A CA 1
ATOM 671 C C . PHE A 1 87 ? -3.144 17.348 15.199 1.00 90.94 87 PHE A C 1
ATOM 673 O O . PHE A 1 87 ? -2.040 17.883 15.194 1.00 90.94 87 PHE A O 1
ATOM 680 N N . ASN A 1 88 ? -3.348 16.153 14.631 1.00 89.62 88 ASN A N 1
ATOM 681 C CA . ASN A 1 88 ? -2.287 15.369 13.986 1.00 89.62 88 ASN A CA 1
ATOM 682 C C . ASN A 1 88 ? -2.082 15.725 12.508 1.00 89.62 88 ASN A C 1
ATOM 684 O O . ASN A 1 88 ? -1.236 15.133 11.847 1.00 89.62 88 ASN A O 1
ATOM 688 N N . ARG A 1 89 ? -2.838 16.673 11.939 1.00 86.00 89 ARG A N 1
ATOM 689 C CA . ARG A 1 89 ? -2.790 16.952 10.492 1.00 86.00 89 ARG A CA 1
ATOM 690 C C . ARG A 1 89 ? -1.409 17.372 9.992 1.00 86.00 89 ARG A C 1
ATOM 692 O O . ARG A 1 89 ? -1.064 17.072 8.855 1.00 86.00 89 ARG A O 1
ATOM 699 N N . ALA A 1 90 ? -0.649 18.090 10.814 1.00 82.94 90 ALA A N 1
ATOM 700 C CA . ALA A 1 90 ? 0.668 18.595 10.435 1.00 82.94 90 ALA A CA 1
ATOM 701 C C . ALA A 1 90 ? 1.786 17.548 10.578 1.00 82.94 90 ALA A C 1
ATOM 703 O O . ALA A 1 90 ? 2.833 17.696 9.956 1.00 82.94 90 ALA A O 1
ATOM 704 N N . THR A 1 91 ? 1.580 16.519 11.400 1.00 82.00 91 THR A N 1
ATOM 705 C CA . THR A 1 91 ? 2.624 15.566 11.809 1.00 82.00 91 THR A CA 1
ATOM 706 C C . THR A 1 91 ? 2.378 14.151 11.305 1.00 82.00 91 THR A C 1
ATOM 708 O O . THR A 1 91 ? 3.321 13.369 11.214 1.00 82.00 91 THR A O 1
ATOM 711 N N . ALA A 1 92 ? 1.134 13.806 10.968 1.00 81.38 92 ALA A N 1
ATOM 712 C CA . ALA A 1 92 ? 0.794 12.471 10.516 1.00 81.38 92 ALA A CA 1
ATOM 713 C C . ALA A 1 92 ? 1.412 12.181 9.138 1.00 81.38 92 ALA A C 1
ATOM 715 O O . ALA A 1 92 ? 1.225 12.963 8.197 1.00 81.38 92 ALA A O 1
ATOM 716 N N . PRO A 1 93 ? 2.093 11.036 8.975 1.00 73.69 93 PRO A N 1
ATOM 717 C CA . PRO A 1 93 ? 2.593 10.623 7.676 1.00 73.69 93 PRO A CA 1
ATOM 718 C C . PRO A 1 93 ? 1.421 10.338 6.729 1.00 73.69 93 PRO A C 1
ATOM 720 O O . PRO A 1 93 ? 0.435 9.695 7.102 1.00 73.69 93 PRO A O 1
ATOM 723 N N . GLN A 1 94 ? 1.532 10.799 5.479 1.00 72.81 94 GLN A N 1
ATOM 724 C CA . GLN A 1 94 ? 0.586 10.412 4.435 1.00 72.81 94 GLN A CA 1
ATOM 725 C C . GLN A 1 94 ? 0.863 8.972 4.013 1.00 72.81 94 GLN A C 1
ATOM 727 O O . GLN A 1 94 ? 1.822 8.694 3.297 1.00 72.81 94 GLN A O 1
ATOM 732 N N . ILE A 1 95 ? -0.007 8.058 4.427 1.00 72.81 95 ILE A N 1
ATOM 733 C CA . ILE A 1 95 ? 0.085 6.649 4.044 1.00 72.81 95 ILE A CA 1
ATOM 734 C C . ILE A 1 95 ? -0.567 6.483 2.675 1.00 72.81 95 ILE A C 1
ATOM 736 O O . ILE A 1 95 ? -1.698 6.928 2.480 1.00 72.81 95 ILE A O 1
ATOM 740 N N . VAL A 1 96 ? 0.117 5.844 1.723 1.00 78.69 96 VAL A N 1
ATOM 741 C CA . VAL A 1 96 ? -0.437 5.471 0.412 1.00 78.69 96 VAL A CA 1
ATOM 742 C C . VAL A 1 96 ? -0.234 3.976 0.207 1.00 78.69 96 VAL A C 1
ATOM 744 O O . VAL A 1 96 ? 0.897 3.512 0.125 1.00 78.69 96 VAL A O 1
ATOM 747 N N . GLN A 1 97 ? -1.334 3.234 0.109 1.00 82.12 97 GLN A N 1
ATOM 748 C CA . GLN A 1 97 ? -1.308 1.784 -0.066 1.00 82.12 97 GLN A CA 1
ATOM 749 C C . GLN A 1 97 ? -1.632 1.404 -1.506 1.00 82.12 97 GLN A C 1
ATOM 751 O O . GLN A 1 97 ? -2.555 1.952 -2.115 1.00 82.12 97 GLN A O 1
ATOM 756 N N . VAL A 1 98 ? -0.867 0.460 -2.052 1.00 85.56 98 VAL A N 1
ATOM 757 C CA . VAL A 1 98 ? -1.041 -0.058 -3.410 1.00 85.56 98 VAL A CA 1
ATOM 758 C C . VAL A 1 98 ? -0.730 -1.553 -3.405 1.00 85.56 98 VAL A C 1
ATOM 760 O O . VAL A 1 98 ? 0.297 -1.962 -2.874 1.00 85.56 98 VAL A O 1
ATOM 763 N N . LYS A 1 99 ? -1.588 -2.365 -4.034 1.00 86.25 99 LYS A N 1
ATOM 764 C CA . LYS A 1 99 ? -1.287 -3.782 -4.288 1.00 86.25 99 LYS A CA 1
ATOM 765 C C . LYS A 1 99 ? -0.168 -3.904 -5.325 1.00 86.25 99 LYS A C 1
ATOM 767 O O . LYS A 1 99 ? -0.234 -3.266 -6.381 1.00 86.25 99 LYS A O 1
ATOM 772 N N . ALA A 1 100 ? 0.824 -4.740 -5.038 1.00 91.62 100 ALA A N 1
ATOM 773 C CA . ALA A 1 100 ? 2.005 -4.929 -5.872 1.00 91.62 100 ALA A CA 1
ATOM 774 C C . ALA A 1 100 ? 2.219 -6.401 -6.234 1.00 91.62 100 ALA A C 1
ATOM 776 O O . ALA A 1 100 ? 1.950 -7.286 -5.429 1.00 91.62 100 ALA A O 1
ATOM 777 N N . LEU A 1 101 ? 2.736 -6.644 -7.438 1.00 93.44 101 LEU A N 1
ATOM 778 C CA . LEU A 1 101 ? 3.226 -7.949 -7.876 1.00 93.44 101 LEU A CA 1
ATOM 779 C C . LEU A 1 101 ? 4.738 -8.013 -7.666 1.00 93.44 101 LEU A C 1
ATOM 781 O O . LEU A 1 101 ? 5.456 -7.107 -8.093 1.00 93.44 101 LEU A O 1
ATOM 785 N N . PHE A 1 102 ? 5.220 -9.081 -7.038 1.00 93.38 102 PHE A N 1
ATOM 786 C CA . PHE A 1 102 ? 6.648 -9.345 -6.890 1.00 93.38 102 PHE A CA 1
ATOM 787 C C . PHE A 1 102 ? 7.174 -9.915 -8.207 1.00 93.38 102 PHE A C 1
ATOM 789 O O . PHE A 1 102 ? 6.876 -11.049 -8.566 1.00 93.38 102 PHE A O 1
ATOM 796 N N . ASP A 1 103 ? 7.934 -9.113 -8.951 1.00 91.19 103 ASP A N 1
ATOM 797 C CA . ASP A 1 103 ? 8.332 -9.444 -10.316 1.00 91.19 103 ASP A CA 1
ATOM 798 C C . ASP A 1 103 ? 9.861 -9.455 -10.445 1.00 91.19 103 ASP A C 1
ATOM 800 O O . ASP A 1 103 ? 10.534 -8.428 -10.562 1.00 91.19 103 ASP A O 1
ATOM 804 N N . LYS A 1 104 ? 10.431 -10.664 -10.450 1.00 89.25 104 LYS A N 1
ATOM 805 C CA . LYS A 1 104 ? 11.867 -10.873 -10.679 1.00 89.25 104 LYS A CA 1
ATOM 806 C C . LYS A 1 104 ? 12.250 -10.690 -12.153 1.00 89.25 104 LYS A C 1
ATOM 808 O O . LYS A 1 104 ? 13.435 -10.556 -12.445 1.00 89.25 104 LYS A O 1
ATOM 813 N N . GLY A 1 105 ? 11.301 -10.690 -13.086 1.00 87.62 105 GLY A N 1
ATOM 814 C CA . GLY A 1 105 ? 11.525 -10.470 -14.515 1.00 87.62 105 GLY A CA 1
ATOM 815 C C . GLY A 1 105 ? 11.716 -8.997 -14.876 1.00 87.62 105 GLY A C 1
ATOM 816 O O . GLY A 1 105 ? 12.454 -8.688 -15.815 1.00 87.62 105 GLY A O 1
ATOM 817 N N . THR A 1 106 ? 11.135 -8.071 -14.109 1.00 86.88 106 THR A N 1
ATOM 818 C CA . THR A 1 106 ? 11.282 -6.637 -14.386 1.00 86.88 106 THR A CA 1
ATOM 819 C C . THR A 1 106 ? 12.576 -6.040 -13.817 1.00 86.88 106 THR A C 1
ATOM 821 O O . THR A 1 106 ? 12.947 -6.197 -12.650 1.00 86.88 106 THR A O 1
ATOM 824 N N . MET A 1 107 ? 13.272 -5.278 -14.662 1.00 90.56 107 MET A N 1
ATOM 825 C CA . MET A 1 107 ? 14.521 -4.585 -14.320 1.00 90.56 107 MET A CA 1
ATOM 826 C C . MET A 1 107 ? 14.293 -3.273 -13.558 1.00 90.56 107 MET A C 1
ATOM 828 O O . MET A 1 107 ? 15.251 -2.609 -13.164 1.00 90.56 107 MET A O 1
ATOM 832 N N . ILE A 1 108 ? 13.035 -2.873 -13.367 1.00 92.94 108 ILE A N 1
ATOM 833 C CA . ILE A 1 108 ? 12.655 -1.664 -12.644 1.00 92.94 108 ILE A CA 1
ATOM 834 C C . ILE A 1 108 ? 11.326 -1.869 -11.925 1.00 92.94 108 ILE A C 1
ATOM 836 O O . ILE A 1 108 ? 10.424 -2.511 -12.460 1.00 92.94 108 ILE A O 1
ATOM 840 N N . SER A 1 109 ? 11.174 -1.274 -10.746 1.00 96.19 109 SER A N 1
ATOM 841 C CA . SER A 1 109 ? 9.853 -1.160 -10.137 1.00 96.19 109 SER A CA 1
ATOM 842 C C . SER A 1 109 ? 8.999 -0.139 -10.878 1.00 96.19 109 SER A C 1
ATOM 844 O O . SER A 1 109 ? 9.467 0.945 -11.253 1.00 96.19 109 SER A O 1
ATOM 846 N N . ALA A 1 110 ? 7.736 -0.479 -11.098 1.00 95.75 110 ALA A N 1
ATOM 847 C CA . ALA A 1 110 ? 6.855 0.295 -11.954 1.00 95.75 110 ALA A CA 1
ATOM 848 C C . ALA A 1 110 ? 5.471 0.475 -11.331 1.00 95.75 110 ALA A C 1
ATOM 850 O O . ALA A 1 110 ? 4.896 -0.468 -10.808 1.00 95.75 110 ALA A O 1
ATOM 851 N N . MET A 1 111 ? 4.906 1.676 -11.441 1.00 95.94 111 MET A N 1
ATOM 852 C CA . MET A 1 111 ? 3.530 1.984 -11.052 1.00 95.94 111 MET A CA 1
ATOM 853 C C . MET A 1 111 ? 2.700 2.338 -12.286 1.00 95.94 111 MET A C 1
ATOM 855 O O . MET A 1 111 ? 3.159 3.073 -13.161 1.00 95.94 111 MET A O 1
ATOM 859 N N . CYS A 1 112 ? 1.471 1.828 -12.346 1.00 95.06 112 CYS A N 1
ATOM 860 C CA . CYS A 1 112 ? 0.531 2.141 -13.415 1.00 95.06 112 CYS A CA 1
ATOM 861 C C . CYS A 1 112 ? 0.181 3.635 -13.406 1.00 95.06 112 CYS A C 1
ATOM 863 O O . CYS A 1 112 ? -0.078 4.209 -12.348 1.00 95.06 112 CYS A O 1
ATOM 865 N N . THR A 1 113 ? 0.110 4.256 -14.583 1.00 93.94 113 THR A N 1
ATOM 866 C CA . THR A 1 113 ? -0.297 5.661 -14.755 1.00 93.94 113 THR A CA 1
ATOM 867 C C . THR A 1 113 ? -1.643 5.973 -14.122 1.00 93.94 113 THR A C 1
ATOM 869 O O . THR A 1 113 ? -1.747 6.992 -13.454 1.00 93.94 113 THR A O 1
ATOM 872 N N . MET A 1 114 ? -2.647 5.102 -14.262 1.00 90.50 114 MET A N 1
ATOM 873 C CA . MET A 1 114 ? -3.962 5.308 -13.642 1.00 90.50 114 MET A CA 1
ATOM 874 C C . MET A 1 114 ? -3.875 5.332 -12.113 1.00 90.50 114 MET A C 1
ATOM 876 O O . MET A 1 114 ? -4.467 6.199 -11.472 1.00 90.50 114 MET A O 1
ATOM 880 N N . VAL A 1 115 ? -3.104 4.407 -11.527 1.00 91.31 115 VAL A N 1
ATOM 881 C CA . VAL A 1 115 ? -2.879 4.376 -10.075 1.00 91.31 115 VAL A CA 1
ATOM 882 C C . VAL A 1 115 ? -2.145 5.643 -9.664 1.00 91.31 115 VAL A C 1
ATOM 884 O O . VAL A 1 115 ? -2.644 6.379 -8.820 1.00 91.31 115 VAL A O 1
ATOM 887 N N . PHE A 1 116 ? -1.025 5.950 -10.317 1.00 92.50 116 PHE A N 1
ATOM 888 C CA . PHE A 1 116 ? -0.229 7.137 -10.040 1.00 92.50 116 PHE A CA 1
ATOM 889 C C . PHE A 1 116 ? -1.048 8.422 -10.145 1.00 92.50 116 PHE A C 1
ATOM 891 O O . PHE A 1 116 ? -1.035 9.213 -9.216 1.00 92.50 116 PHE A O 1
ATOM 898 N N . ASP A 1 117 ? -1.809 8.634 -11.217 1.00 86.62 117 ASP A N 1
ATOM 899 C CA . ASP A 1 117 ? -2.622 9.839 -11.393 1.00 86.62 117 ASP A CA 1
ATOM 900 C C . ASP A 1 117 ? -3.656 10.002 -10.263 1.00 86.62 117 ASP A C 1
ATOM 902 O O . ASP A 1 117 ? -3.903 11.129 -9.827 1.00 86.62 117 ASP A O 1
ATOM 906 N N . SER A 1 118 ? -4.166 8.894 -9.709 1.00 82.25 118 SER A N 1
ATOM 907 C CA . SER A 1 118 ? -5.071 8.911 -8.553 1.00 82.25 118 SER A CA 1
ATOM 908 C C . SER A 1 118 ? -4.388 9.228 -7.212 1.00 82.25 118 SER A C 1
ATOM 910 O O . SER A 1 118 ? -5.047 9.758 -6.320 1.00 82.25 118 SER A O 1
ATOM 912 N N . ILE A 1 119 ? -3.082 8.965 -7.053 1.00 85.31 119 ILE A N 1
ATOM 913 C CA . ILE A 1 119 ? -2.359 9.127 -5.770 1.00 85.31 119 ILE A CA 1
ATOM 914 C C . ILE A 1 119 ? -1.188 10.122 -5.805 1.00 85.31 119 ILE A C 1
ATOM 916 O O . ILE A 1 119 ? -0.633 10.438 -4.757 1.00 85.31 119 ILE A O 1
ATOM 920 N N . LYS A 1 120 ? -0.806 10.670 -6.964 1.00 83.06 120 LYS A N 1
ATOM 921 C CA . LYS A 1 120 ? 0.387 11.529 -7.134 1.00 83.06 120 LYS A CA 1
ATOM 922 C C . LYS A 1 120 ? 0.347 12.829 -6.339 1.00 83.06 120 LYS A C 1
ATOM 924 O O . LYS A 1 120 ? 1.384 13.429 -6.103 1.00 83.06 120 LYS A O 1
ATOM 929 N N . HIS A 1 121 ? -0.844 13.280 -5.954 1.00 75.94 121 HIS A N 1
ATOM 930 C CA . HIS A 1 121 ? -1.023 14.447 -5.090 1.00 75.94 121 HIS A CA 1
ATOM 931 C C . HIS A 1 121 ? -0.686 14.140 -3.617 1.00 75.94 121 HIS A C 1
ATOM 933 O O . HIS A 1 121 ? -0.496 15.062 -2.831 1.00 75.94 121 HIS A O 1
ATOM 939 N N . ARG A 1 122 ? -0.614 12.851 -3.253 1.00 77.44 122 ARG A N 1
ATOM 940 C CA . ARG A 1 122 ? -0.229 12.334 -1.927 1.00 77.44 122 ARG A CA 1
ATOM 941 C C . ARG A 1 122 ? 1.210 11.835 -1.911 1.00 77.44 122 ARG A C 1
ATOM 943 O O . ARG A 1 122 ? 1.882 11.924 -0.892 1.00 77.44 122 ARG A O 1
ATOM 950 N N . LEU A 1 123 ? 1.687 11.323 -3.046 1.00 79.00 123 LEU A N 1
ATOM 951 C CA . LEU A 1 123 ? 3.099 11.024 -3.240 1.00 79.00 123 LEU A CA 1
ATOM 952 C C . LEU A 1 123 ? 3.864 12.355 -3.291 1.00 79.00 123 LEU A C 1
ATOM 954 O O . LEU A 1 123 ? 3.791 13.078 -4.277 1.00 79.00 123 LEU A O 1
ATOM 958 N N . GLY A 1 124 ? 4.584 12.708 -2.228 1.00 79.00 124 GLY A N 1
ATOM 959 C CA . GLY A 1 124 ? 5.577 13.786 -2.289 1.00 79.00 124 GLY A CA 1
ATOM 960 C C . GLY A 1 124 ? 6.773 13.390 -3.164 1.00 79.00 124 GLY A C 1
ATOM 961 O O . GLY A 1 124 ? 6.913 12.228 -3.538 1.00 79.00 124 GLY A O 1
ATOM 962 N N . ASN A 1 125 ? 7.667 14.333 -3.471 1.00 82.81 125 ASN A N 1
ATOM 963 C CA . ASN A 1 125 ? 9.005 14.068 -4.035 1.00 82.81 125 ASN A CA 1
ATOM 964 C C . ASN A 1 125 ? 9.083 13.303 -5.378 1.00 82.81 125 ASN A C 1
ATOM 966 O O . ASN A 1 125 ? 10.162 12.836 -5.753 1.00 82.81 125 ASN A O 1
ATOM 970 N N . TRP A 1 126 ? 7.995 13.180 -6.145 1.00 92.94 126 TRP A N 1
ATOM 971 C CA . TRP A 1 126 ? 8.097 12.689 -7.523 1.00 92.94 126 TRP A CA 1
ATOM 972 C C . TRP A 1 126 ? 8.525 13.804 -8.480 1.00 92.94 126 TRP A C 1
ATOM 974 O O . TRP A 1 126 ? 8.323 14.991 -8.235 1.00 92.94 126 TRP A O 1
ATOM 984 N N . LYS A 1 127 ? 9.093 13.405 -9.616 1.00 93.75 127 LYS A N 1
ATOM 985 C CA . LYS A 1 127 ? 9.435 14.306 -10.719 1.00 93.75 127 LYS A CA 1
ATOM 986 C C . LYS A 1 127 ? 9.075 13.698 -12.063 1.00 93.75 127 LYS A C 1
ATOM 988 O O . LYS A 1 127 ? 9.029 12.474 -12.202 1.00 93.75 127 LYS A O 1
ATOM 993 N N . ALA A 1 128 ? 8.848 14.551 -13.058 1.00 93.94 128 ALA A N 1
ATOM 994 C CA . ALA A 1 128 ? 8.670 14.110 -14.436 1.00 93.94 128 ALA A CA 1
ATOM 995 C C . ALA A 1 128 ? 9.893 13.300 -14.906 1.00 93.94 128 ALA A C 1
ATOM 997 O O . ALA A 1 128 ? 11.030 13.542 -14.487 1.00 93.94 128 ALA A O 1
ATOM 998 N N . SER A 1 129 ? 9.665 12.313 -15.769 1.00 93.75 129 SER A N 1
ATOM 999 C CA . SER A 1 129 ? 10.725 11.469 -16.320 1.00 93.75 129 SER A CA 1
ATOM 1000 C C . SER A 1 129 ? 10.590 11.383 -17.831 1.00 93.75 129 SER A C 1
ATOM 1002 O O . SER A 1 129 ? 9.494 11.220 -18.339 1.00 93.75 129 SER A O 1
ATOM 1004 N N . VAL A 1 130 ? 11.716 11.441 -18.542 1.00 89.50 130 VAL A N 1
ATOM 1005 C CA . VAL A 1 130 ? 11.775 11.276 -20.008 1.00 89.50 130 VAL A CA 1
ATOM 1006 C C . VAL A 1 130 ? 12.252 9.880 -20.426 1.00 89.50 130 VAL A C 1
ATOM 1008 O O . VAL A 1 130 ? 12.461 9.604 -21.605 1.00 89.50 130 VAL A O 1
ATOM 1011 N N . LYS A 1 131 ? 12.471 8.979 -19.458 1.00 90.94 131 LYS A N 1
ATOM 1012 C CA . LYS A 1 131 ? 12.955 7.620 -19.733 1.00 90.94 131 LYS A CA 1
ATOM 1013 C C . LYS A 1 131 ? 11.839 6.777 -20.356 1.00 90.94 131 LYS A C 1
ATOM 1015 O O . LYS A 1 131 ? 10.682 6.899 -19.968 1.00 90.94 131 LYS A O 1
ATOM 1020 N N . LYS A 1 132 ? 12.204 5.879 -21.270 1.00 92.56 132 LYS A N 1
ATOM 1021 C CA . LYS A 1 132 ? 11.302 4.879 -21.860 1.00 92.56 132 LYS A CA 1
ATOM 1022 C C . LYS A 1 132 ? 11.624 3.496 -21.299 1.00 92.56 132 LYS A C 1
ATOM 1024 O O . LYS A 1 132 ? 12.784 3.221 -20.990 1.00 92.56 132 LYS A O 1
ATOM 1029 N N . LEU A 1 133 ? 10.613 2.647 -21.167 1.00 90.31 133 LEU A N 1
ATOM 1030 C CA . LEU A 1 133 ? 10.755 1.236 -20.823 1.00 90.31 133 LEU A CA 1
ATOM 1031 C C . LEU A 1 133 ? 10.403 0.391 -22.043 1.00 90.31 133 LEU A C 1
ATOM 1033 O O . LEU A 1 133 ? 9.400 0.651 -22.704 1.00 90.31 133 LEU A O 1
ATOM 1037 N N . ARG A 1 134 ? 11.231 -0.613 -22.336 1.00 91.56 134 ARG A N 1
ATOM 1038 C CA . ARG A 1 134 ? 10.886 -1.658 -23.297 1.00 91.56 134 ARG A CA 1
ATOM 1039 C C . ARG A 1 134 ? 10.102 -2.740 -22.562 1.00 91.56 134 ARG A C 1
ATOM 1041 O O . ARG A 1 134 ? 10.647 -3.374 -21.664 1.00 91.56 134 ARG A O 1
ATOM 1048 N N . MET A 1 135 ? 8.842 -2.909 -22.930 1.00 88.19 135 MET A N 1
ATOM 1049 C CA . MET A 1 135 ? 7.959 -3.936 -22.386 1.00 88.19 135 MET A CA 1
ATOM 1050 C C . MET A 1 135 ? 8.311 -5.320 -22.951 1.00 88.19 135 MET A C 1
ATOM 1052 O O . MET A 1 135 ? 9.025 -5.427 -23.950 1.00 88.19 135 MET A O 1
ATOM 1056 N N . ALA A 1 136 ? 7.778 -6.382 -22.340 1.00 85.19 136 ALA A N 1
ATOM 1057 C CA . ALA A 1 136 ? 8.008 -7.763 -22.779 1.00 85.19 136 ALA A CA 1
ATOM 1058 C C . ALA A 1 136 ? 7.540 -8.025 -24.225 1.00 85.19 136 ALA A C 1
ATOM 1060 O O . ALA A 1 136 ? 8.184 -8.766 -24.958 1.00 85.19 136 ALA A O 1
ATOM 1061 N N . ASN A 1 137 ? 6.478 -7.347 -24.671 1.00 87.69 137 ASN A N 1
ATOM 1062 C CA . ASN A 1 137 ? 6.002 -7.387 -26.060 1.00 87.69 137 ASN A CA 1
ATOM 1063 C C . ASN A 1 137 ? 6.842 -6.526 -27.032 1.00 87.69 137 ASN A C 1
ATOM 1065 O O . ASN A 1 137 ? 6.443 -6.309 -28.172 1.00 87.69 137 ASN A O 1
ATOM 1069 N N . GLY A 1 138 ? 7.968 -5.970 -26.578 1.00 90.06 138 GLY A N 1
ATOM 1070 C CA . GLY A 1 138 ? 8.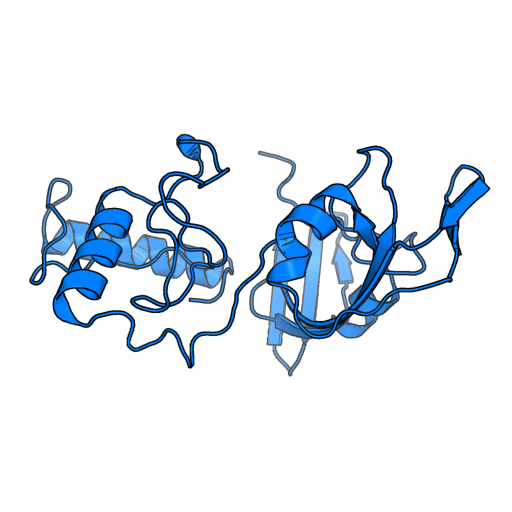866 -5.129 -27.367 1.00 90.06 138 GLY A CA 1
ATOM 1071 C C . GLY A 1 138 ? 8.477 -3.649 -27.449 1.00 90.06 138 GLY A C 1
ATOM 1072 O O . GLY A 1 138 ? 9.313 -2.846 -27.877 1.00 90.06 138 GLY A O 1
ATOM 1073 N N . ALA A 1 139 ? 7.273 -3.263 -27.007 1.00 90.12 139 ALA A N 1
ATOM 1074 C CA . ALA A 1 139 ? 6.796 -1.884 -27.072 1.00 90.12 139 ALA A CA 1
ATOM 1075 C C . ALA A 1 139 ? 7.648 -0.936 -26.214 1.00 90.12 139 ALA A C 1
ATOM 1077 O O . ALA A 1 139 ? 8.043 -1.269 -25.096 1.00 90.12 139 ALA A O 1
ATOM 1078 N N . LEU A 1 140 ? 7.910 0.271 -26.721 1.00 93.81 140 LEU A N 1
ATOM 1079 C CA . LEU A 1 140 ? 8.607 1.327 -25.985 1.00 93.81 140 LEU A CA 1
ATOM 1080 C C . LEU A 1 140 ? 7.593 2.280 -25.351 1.00 93.81 140 LEU A C 1
ATOM 1082 O O . LEU A 1 140 ? 7.016 3.121 -26.036 1.00 93.81 140 LEU A O 1
ATOM 1086 N N . VAL A 1 141 ? 7.417 2.182 -24.036 1.00 93.69 141 VAL A N 1
ATOM 1087 C CA . VAL A 1 141 ? 6.450 2.988 -23.281 1.00 93.69 141 VAL A CA 1
ATOM 1088 C C . VAL A 1 141 ? 7.175 4.131 -22.559 1.00 93.69 141 VAL A C 1
ATOM 1090 O O . VAL A 1 141 ? 8.123 3.875 -21.809 1.00 93.69 141 VAL A O 1
ATOM 1093 N N . PRO A 1 142 ? 6.787 5.403 -22.770 1.00 95.44 142 PRO A N 1
ATOM 1094 C CA . PRO A 1 142 ? 7.376 6.527 -22.052 1.00 95.44 142 PRO A CA 1
ATOM 1095 C C . PRO A 1 142 ? 6.942 6.532 -20.585 1.00 95.44 142 PRO A C 1
ATOM 1097 O O . PRO A 1 142 ? 5.798 6.227 -20.252 1.00 95.44 142 PRO A O 1
ATOM 1100 N N . SER A 1 143 ? 7.864 6.905 -19.701 1.00 95.69 143 SER A N 1
ATOM 1101 C CA . SER A 1 143 ? 7.538 7.152 -18.301 1.00 95.69 143 SER A CA 1
ATOM 1102 C C . SER A 1 143 ? 6.787 8.476 -18.154 1.00 95.69 143 SER A C 1
ATOM 1104 O O . SER A 1 143 ? 7.168 9.462 -18.779 1.00 95.69 143 SER A O 1
ATOM 1106 N N . LYS A 1 144 ? 5.772 8.536 -17.285 1.00 94.75 144 LYS A N 1
ATOM 1107 C CA . LYS A 1 144 ? 5.164 9.809 -16.847 1.00 94.75 144 LYS A CA 1
ATOM 1108 C C . LYS A 1 144 ? 5.943 10.466 -15.707 1.00 94.75 144 LYS A C 1
ATOM 1110 O O . LYS A 1 144 ? 5.876 11.679 -15.523 1.00 94.75 144 LYS A O 1
ATOM 1115 N N . GLY A 1 145 ? 6.675 9.683 -14.920 1.00 95.62 145 GLY A N 1
ATOM 1116 C CA . GLY A 1 145 ? 7.282 10.176 -13.692 1.00 95.62 145 GLY A CA 1
ATOM 1117 C C . GLY A 1 145 ? 8.185 9.165 -13.007 1.00 95.62 145 GLY A C 1
ATOM 1118 O O . GLY A 1 145 ? 8.255 7.991 -13.366 1.00 95.62 145 GLY A O 1
ATOM 1119 N N . MET A 1 146 ? 8.917 9.648 -12.017 1.00 96.31 146 MET A N 1
ATOM 1120 C CA . MET A 1 146 ? 9.760 8.846 -11.148 1.00 96.31 146 MET A CA 1
ATOM 1121 C C . MET A 1 146 ? 9.569 9.327 -9.722 1.00 96.31 146 MET A C 1
ATOM 1123 O O . MET A 1 146 ? 9.555 10.533 -9.474 1.00 96.31 146 MET A O 1
ATOM 1127 N N . TRP A 1 147 ? 9.460 8.380 -8.805 1.00 95.81 147 TRP A N 1
ATOM 1128 C CA . TRP A 1 147 ? 9.338 8.642 -7.384 1.00 95.81 147 TRP A CA 1
ATOM 1129 C C . TRP A 1 147 ? 10.476 7.956 -6.632 1.00 95.81 147 TRP A C 1
ATOM 1131 O O . TRP A 1 147 ? 10.939 6.887 -7.042 1.00 95.81 147 TRP A O 1
ATOM 1141 N N . LYS A 1 148 ? 10.928 8.598 -5.555 1.00 94.06 148 LYS A N 1
ATOM 1142 C CA . LYS A 1 148 ? 11.888 8.058 -4.594 1.00 94.06 148 LYS A CA 1
ATOM 1143 C C . LYS A 1 148 ? 11.422 8.396 -3.186 1.00 94.06 148 LYS A C 1
ATOM 1145 O O . LYS A 1 148 ? 10.980 9.523 -2.954 1.00 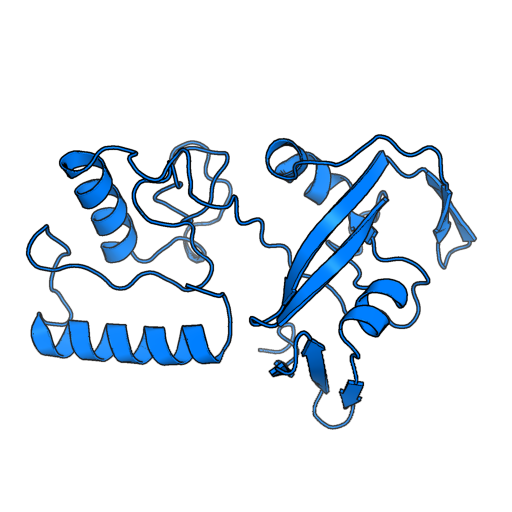94.06 148 LYS A O 1
ATOM 1150 N N . GLY A 1 149 ? 11.578 7.456 -2.270 1.00 91.44 149 GLY A N 1
ATOM 1151 C CA . GLY A 1 149 ? 11.253 7.653 -0.867 1.00 91.44 149 GLY A CA 1
ATOM 1152 C C . GLY A 1 149 ? 11.172 6.336 -0.116 1.00 91.44 149 GLY A C 1
ATOM 1153 O O . GLY A 1 149 ? 11.593 5.290 -0.608 1.00 91.44 149 GLY A O 1
ATOM 1154 N N . GLU A 1 150 ? 10.610 6.399 1.081 1.00 91.12 150 GLU A N 1
ATOM 1155 C CA . GLU A 1 150 ? 10.452 5.241 1.947 1.00 91.12 150 GLU A CA 1
ATOM 1156 C C . GLU A 1 150 ? 9.269 4.373 1.519 1.00 91.12 150 GLU A C 1
ATOM 1158 O O . GLU A 1 150 ? 8.168 4.866 1.267 1.00 91.12 150 GLU A O 1
ATOM 1163 N N . VAL A 1 151 ? 9.512 3.070 1.423 1.00 91.38 151 VAL A N 1
ATOM 1164 C CA . VAL A 1 151 ? 8.497 2.057 1.157 1.00 91.38 151 VAL A CA 1
ATOM 1165 C C . VAL A 1 151 ? 8.463 1.101 2.337 1.00 91.38 151 VAL A C 1
ATOM 1167 O O . VAL A 1 151 ? 9.505 0.616 2.775 1.00 91.38 151 VAL A O 1
ATOM 1170 N N . THR A 1 152 ? 7.257 0.790 2.797 1.00 90.81 152 THR A N 1
ATOM 1171 C CA . THR A 1 152 ? 7.018 -0.206 3.841 1.00 90.81 152 THR A CA 1
ATOM 1172 C C . THR A 1 152 ? 6.254 -1.382 3.248 1.00 90.81 152 THR A C 1
ATOM 1174 O O . THR A 1 152 ? 5.217 -1.188 2.613 1.00 90.81 152 THR A O 1
ATOM 1177 N N . ILE A 1 153 ? 6.745 -2.602 3.462 1.00 90.44 153 ILE A N 1
ATOM 1178 C CA . ILE A 1 153 ? 6.062 -3.847 3.093 1.00 90.44 153 ILE A CA 1
ATOM 1179 C C . ILE A 1 153 ? 5.999 -4.715 4.345 1.00 90.44 153 ILE A C 1
ATOM 1181 O O . ILE A 1 153 ? 7.038 -5.053 4.900 1.00 90.44 153 ILE A O 1
ATOM 1185 N N . ALA A 1 154 ? 4.791 -5.034 4.819 1.00 85.56 154 ALA A N 1
ATOM 1186 C CA . ALA A 1 154 ? 4.574 -5.842 6.025 1.00 85.56 154 ALA A CA 1
ATOM 1187 C C . ALA A 1 154 ? 5.446 -5.413 7.231 1.00 85.56 154 ALA A C 1
ATOM 1189 O O . ALA A 1 154 ? 5.986 -6.239 7.967 1.00 85.56 154 ALA A O 1
ATOM 1190 N N . GLY A 1 155 ? 5.591 -4.094 7.422 1.00 84.62 155 GLY A N 1
ATOM 1191 C CA . GLY A 1 155 ? 6.349 -3.487 8.524 1.00 84.62 155 GLY A CA 1
ATOM 1192 C C . GLY A 1 155 ? 7.859 -3.421 8.305 1.00 84.62 155 GLY A C 1
ATOM 1193 O O . GLY A 1 155 ? 8.559 -2.824 9.115 1.00 84.62 155 GLY A O 1
ATOM 1194 N N . VAL A 1 156 ? 8.364 -3.988 7.211 1.00 90.56 156 VAL A N 1
ATOM 1195 C CA . VAL A 1 156 ? 9.757 -3.842 6.795 1.00 90.56 156 VAL A CA 1
ATOM 1196 C C . VAL A 1 156 ? 9.883 -2.569 5.971 1.00 90.56 156 VAL A C 1
ATOM 1198 O O . VAL A 1 156 ? 9.210 -2.411 4.953 1.00 90.56 156 VAL A O 1
ATOM 1201 N N . GLU A 1 157 ? 10.743 -1.659 6.413 1.00 91.81 157 GLU A N 1
ATOM 1202 C CA . GLU A 1 157 ? 10.962 -0.354 5.789 1.00 91.81 157 GLU A CA 1
ATOM 1203 C C . GLU A 1 157 ? 12.260 -0.341 4.988 1.00 91.81 157 GLU A C 1
ATOM 1205 O O . GLU A 1 157 ? 13.284 -0.874 5.426 1.00 91.81 157 GLU A O 1
ATOM 1210 N N . ALA A 1 158 ? 12.232 0.295 3.816 1.00 92.75 158 ALA A N 1
ATOM 1211 C CA . ALA A 1 158 ? 13.434 0.547 3.039 1.00 92.75 158 ALA A CA 1
ATOM 1212 C C . ALA A 1 158 ? 13.282 1.723 2.063 1.00 92.75 158 ALA A C 1
ATOM 1214 O O . ALA A 1 158 ? 12.181 2.085 1.646 1.00 92.75 158 ALA A O 1
ATOM 1215 N N . GLN A 1 159 ? 14.409 2.305 1.645 1.00 93.81 159 GLN A N 1
ATOM 1216 C CA . GLN A 1 159 ? 14.423 3.333 0.601 1.00 93.81 159 GLN A CA 1
ATOM 1217 C C . GLN A 1 159 ? 14.222 2.699 -0.777 1.00 93.81 159 GLN A C 1
ATOM 1219 O O . GLN A 1 159 ? 15.025 1.882 -1.224 1.00 93.81 159 GLN A O 1
ATOM 1224 N N . GLY A 1 160 ? 13.155 3.099 -1.461 1.00 93.81 160 GLY A N 1
ATOM 1225 C CA . GLY A 1 160 ? 12.752 2.562 -2.751 1.00 93.81 160 GLY A CA 1
ATOM 1226 C C . GLY A 1 160 ? 12.672 3.619 -3.845 1.00 93.81 160 GLY A C 1
ATOM 1227 O O . GLY A 1 160 ? 12.597 4.828 -3.612 1.00 93.81 160 GLY A O 1
ATOM 1228 N N . GLU A 1 161 ? 12.645 3.137 -5.082 1.00 95.38 161 GLU A N 1
ATOM 1229 C CA . GLU A 1 161 ? 12.332 3.953 -6.244 1.00 95.38 161 GLU A CA 1
ATOM 1230 C C . GLU A 1 161 ? 11.466 3.180 -7.231 1.00 95.38 161 GLU A C 1
ATOM 1232 O O . GLU A 1 161 ? 11.609 1.969 -7.399 1.00 95.38 161 GLU A O 1
ATOM 1237 N N . PHE A 1 162 ? 10.583 3.898 -7.919 1.00 95.94 162 PHE A N 1
ATOM 1238 C CA . PHE A 1 162 ? 9.822 3.351 -9.034 1.00 95.94 162 PHE A CA 1
ATOM 1239 C C . PHE A 1 162 ? 9.591 4.410 -10.110 1.00 95.94 162 PHE A C 1
ATOM 1241 O O . PHE A 1 162 ? 9.734 5.619 -9.893 1.00 95.94 162 PHE A O 1
ATOM 1248 N N . LYS A 1 163 ? 9.218 3.947 -11.301 1.00 96.75 163 LYS A N 1
ATOM 1249 C CA . LYS A 1 163 ? 8.781 4.810 -12.403 1.00 96.75 163 LYS A CA 1
ATOM 1250 C C . LYS A 1 163 ? 7.340 4.545 -12.780 1.00 96.75 163 LYS A C 1
ATOM 1252 O O . LYS A 1 163 ? 6.792 3.490 -12.490 1.00 96.75 163 LYS A O 1
ATOM 1257 N N . VAL A 1 164 ? 6.732 5.520 -13.434 1.00 96.75 164 VAL A N 1
ATOM 1258 C CA . VAL A 1 164 ? 5.315 5.483 -13.775 1.00 96.75 164 VAL A CA 1
ATOM 1259 C C . VAL A 1 164 ? 5.163 5.167 -15.253 1.00 96.75 164 VAL A C 1
ATOM 1261 O O . VAL A 1 164 ? 5.556 5.982 -16.081 1.00 96.75 164 VAL A O 1
ATOM 1264 N N . PHE A 1 165 ? 4.567 4.027 -15.589 1.00 95.75 165 PHE A N 1
ATOM 1265 C CA . PHE A 1 165 ? 4.341 3.605 -16.974 1.00 95.75 165 PHE A CA 1
ATOM 1266 C C . PHE A 1 165 ? 2.886 3.218 -17.191 1.00 95.75 165 PHE A C 1
ATOM 1268 O O . PHE A 1 165 ? 2.197 2.803 -16.258 1.00 95.75 165 PHE A O 1
ATOM 1275 N N . ASP A 1 166 ? 2.405 3.385 -18.419 1.00 94.31 166 ASP A N 1
ATOM 1276 C CA . ASP A 1 166 ? 1.090 2.874 -18.780 1.00 94.31 166 ASP A CA 1
ATOM 1277 C C . ASP A 1 166 ? 1.150 1.344 -18.810 1.00 94.31 166 ASP A C 1
ATOM 1279 O O . ASP A 1 166 ? 1.924 0.766 -19.576 1.00 94.31 166 ASP A O 1
ATOM 1283 N N . SER A 1 167 ? 0.386 0.697 -17.929 1.00 92.25 167 SER A N 1
ATOM 1284 C CA . SER A 1 167 ? 0.357 -0.763 -17.844 1.00 92.25 167 SER A CA 1
ATOM 1285 C C . SER A 1 167 ? -0.629 -1.398 -18.821 1.00 92.25 167 SER A C 1
ATOM 1287 O O . SER A 1 167 ? -0.708 -2.624 -18.868 1.00 92.25 167 SER A O 1
ATOM 1289 N N . GLY A 1 168 ? -1.435 -0.606 -19.544 1.00 88.56 168 GLY A N 1
ATOM 1290 C CA . GLY A 1 168 ? -2.536 -1.128 -20.360 1.00 88.56 168 GLY A CA 1
ATOM 1291 C C . GLY A 1 168 ? -3.572 -1.914 -19.545 1.00 88.56 168 GLY A C 1
ATOM 1292 O O . GLY A 1 168 ? -4.307 -2.722 -20.097 1.00 88.56 168 GLY A O 1
ATOM 1293 N N . GLY A 1 169 ? -3.595 -1.727 -18.219 1.00 86.31 169 GLY A N 1
ATOM 1294 C CA . GLY A 1 169 ? -4.458 -2.458 -17.291 1.00 86.31 169 GLY A CA 1
ATOM 1295 C C . GLY A 1 169 ? -3.870 -3.752 -16.715 1.00 86.31 169 GLY A C 1
ATOM 1296 O O . GLY A 1 169 ? -4.450 -4.271 -15.766 1.00 86.31 169 GLY A O 1
ATOM 1297 N N . GLY A 1 170 ? -2.715 -4.234 -17.194 1.00 87.06 170 GLY A N 1
ATOM 1298 C CA . GLY A 1 170 ? -2.170 -5.546 -16.806 1.00 87.06 170 GLY A CA 1
ATOM 1299 C C . GLY A 1 170 ? -1.663 -5.657 -15.363 1.00 87.06 170 GLY A C 1
ATOM 1300 O O . GLY A 1 170 ? -1.589 -6.749 -14.814 1.00 87.06 170 GLY A O 1
ATOM 1301 N N . TRP A 1 171 ? -1.313 -4.539 -14.728 1.00 90.56 171 TRP A N 1
ATOM 1302 C CA . TRP A 1 171 ? -0.825 -4.504 -13.344 1.00 90.56 171 TRP A CA 1
ATOM 1303 C C . TRP A 1 171 ? -1.023 -3.117 -12.723 1.00 90.56 171 TRP A C 1
ATOM 1305 O O . TRP A 1 171 ? -1.196 -2.115 -13.428 1.00 90.56 171 TRP A O 1
ATOM 1315 N N . LYS A 1 172 ? -1.023 -3.056 -11.384 1.00 92.62 172 LYS A N 1
ATOM 1316 C CA . LYS A 1 172 ? -1.134 -1.808 -10.604 1.00 92.62 172 LYS A CA 1
ATOM 1317 C C . LYS A 1 172 ? 0.235 -1.302 -10.156 1.00 92.62 172 LYS A C 1
ATOM 1319 O O . LYS A 1 172 ? 0.554 -0.132 -10.375 1.00 92.62 172 LYS A O 1
ATOM 1324 N N . PHE A 1 173 ? 1.049 -2.200 -9.609 1.00 95.31 173 PHE A N 1
ATOM 1325 C CA . PHE A 1 173 ? 2.437 -1.952 -9.248 1.00 95.31 173 PHE A CA 1
ATOM 1326 C C . PHE A 1 173 ? 3.263 -3.226 -9.458 1.00 95.31 173 PHE A C 1
ATOM 1328 O O . PHE A 1 173 ? 2.810 -4.312 -9.104 1.00 95.31 173 PHE A O 1
ATOM 1335 N N . LEU A 1 174 ? 4.458 -3.093 -10.025 1.00 95.44 174 LEU A N 1
ATOM 1336 C CA . LEU A 1 174 ? 5.461 -4.148 -10.136 1.00 95.44 174 LEU A CA 1
ATOM 1337 C C . LEU A 1 174 ? 6.614 -3.822 -9.194 1.00 95.44 174 LEU A C 1
ATOM 1339 O O . LEU A 1 174 ? 7.241 -2.764 -9.318 1.00 95.44 174 LEU A O 1
ATOM 1343 N N . LEU A 1 175 ? 6.905 -4.734 -8.276 1.00 95.50 175 LEU A N 1
ATOM 1344 C CA . LEU A 1 175 ? 8.069 -4.678 -7.408 1.00 95.50 175 LEU A CA 1
ATOM 1345 C C . LEU A 1 175 ? 9.224 -5.376 -8.124 1.00 95.50 175 LEU A C 1
ATOM 1347 O O . LEU A 1 175 ? 9.317 -6.601 -8.143 1.00 95.50 175 LEU A O 1
ATOM 1351 N N . GLY A 1 176 ? 10.063 -4.575 -8.777 1.00 95.88 176 GLY A N 1
ATOM 1352 C CA . GLY A 1 176 ? 11.136 -5.070 -9.626 1.00 95.88 176 GLY A CA 1
ATOM 1353 C C . GLY A 1 176 ? 12.409 -5.424 -8.888 1.00 95.88 176 GLY A C 1
ATOM 1354 O O . GLY A 1 176 ? 12.566 -5.105 -7.708 1.00 95.88 176 GLY A O 1
ATOM 1355 N N . LYS A 1 177 ? 13.374 -5.994 -9.624 1.00 95.56 177 LYS A N 1
ATOM 1356 C CA . LYS A 1 177 ? 14.680 -6.401 -9.076 1.00 95.56 177 LYS A CA 1
ATOM 1357 C C . LYS A 1 177 ? 15.329 -5.362 -8.151 1.00 95.56 177 LYS A C 1
ATOM 1359 O O . LYS A 1 177 ? 15.758 -5.780 -7.081 1.00 95.56 177 LYS A O 1
ATOM 1364 N N . PRO A 1 178 ? 15.383 -4.050 -8.474 1.00 95.50 178 PRO A N 1
ATOM 1365 C CA . PRO A 1 178 ? 16.006 -3.079 -7.574 1.00 95.50 178 PRO A CA 1
ATOM 1366 C C . PRO A 1 178 ? 15.337 -3.013 -6.196 1.00 95.50 178 PRO A C 1
ATOM 1368 O O . PRO A 1 178 ? 16.027 -2.987 -5.183 1.00 95.50 178 PRO A O 1
ATOM 1371 N N . MET A 1 179 ? 14.001 -3.041 -6.133 1.00 95.75 179 MET A N 1
ATOM 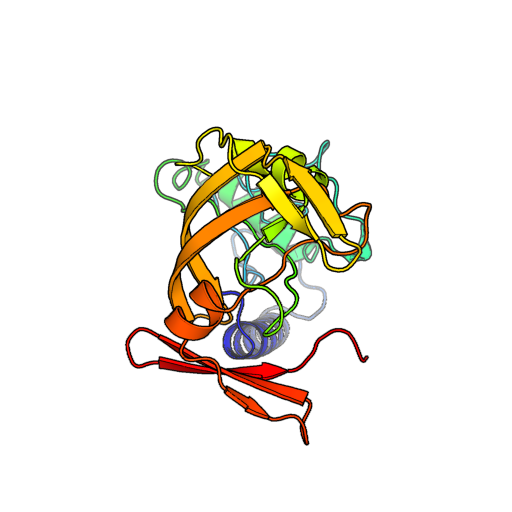1372 C CA . MET A 1 179 ? 13.299 -3.059 -4.846 1.00 95.75 179 MET A CA 1
ATOM 1373 C C . MET A 1 179 ? 13.399 -4.422 -4.162 1.00 95.75 179 MET A C 1
ATOM 1375 O O . MET A 1 179 ? 13.630 -4.467 -2.960 1.00 95.75 179 MET A O 1
ATOM 1379 N N . LEU A 1 180 ? 13.299 -5.525 -4.909 1.00 96.44 180 LEU A N 1
ATOM 1380 C CA . LEU A 1 180 ? 13.487 -6.870 -4.353 1.00 96.44 180 LEU A CA 1
ATOM 1381 C C . LEU A 1 180 ? 14.876 -7.029 -3.713 1.00 96.44 180 LEU A C 1
ATOM 1383 O O . LEU A 1 180 ? 14.995 -7.639 -2.659 1.00 96.44 180 LEU A O 1
ATOM 1387 N N . GLN A 1 181 ? 15.919 -6.442 -4.308 1.00 95.56 181 GLN A N 1
ATOM 1388 C CA . GLN A 1 181 ? 17.274 -6.420 -3.745 1.00 95.56 181 GLN A CA 1
ATOM 1389 C C . GLN A 1 181 ? 17.351 -5.607 -2.453 1.00 95.56 181 GLN A C 1
ATOM 1391 O O . GLN A 1 181 ? 17.959 -6.058 -1.486 1.00 95.56 181 GLN A O 1
ATOM 1396 N N . VAL A 1 182 ? 16.719 -4.430 -2.427 1.00 96.00 182 VAL A N 1
ATOM 1397 C CA . VAL A 1 182 ? 16.655 -3.577 -1.234 1.00 96.00 182 VAL A CA 1
ATOM 1398 C C . VAL A 1 182 ? 15.973 -4.303 -0.069 1.00 96.00 182 VAL A C 1
ATOM 1400 O O . VAL A 1 182 ? 16.474 -4.255 1.050 1.00 96.00 182 VAL A O 1
ATOM 1403 N N . PHE A 1 183 ? 14.893 -5.035 -0.345 1.00 96.19 183 PHE A N 1
ATOM 1404 C CA . PHE A 1 183 ? 14.193 -5.868 0.638 1.00 96.19 183 PHE A CA 1
ATOM 1405 C C . PHE A 1 183 ? 14.807 -7.260 0.827 1.00 96.19 183 PHE A C 1
ATOM 1407 O O . PHE A 1 183 ? 14.209 -8.088 1.507 1.00 96.19 183 PHE A O 1
ATOM 1414 N N . LYS A 1 184 ? 15.962 -7.551 0.207 1.00 96.19 184 LYS A N 1
ATOM 1415 C CA . LYS A 1 184 ? 16.631 -8.865 0.244 1.00 96.19 184 LYS A CA 1
ATOM 1416 C C . LYS A 1 184 ? 15.654 -10.034 0.038 1.00 96.19 184 LYS A C 1
ATOM 1418 O O . LYS A 1 184 ? 15.735 -11.042 0.730 1.00 96.19 184 LYS A O 1
ATOM 1423 N N . ALA A 1 185 ? 14.712 -9.862 -0.886 1.00 96.31 185 ALA A N 1
ATOM 1424 C CA . ALA A 1 185 ? 13.571 -10.749 -1.028 1.00 96.31 185 ALA A CA 1
ATOM 1425 C C . ALA A 1 185 ? 13.999 -12.162 -1.455 1.00 96.31 185 ALA A C 1
ATOM 1427 O O . ALA A 1 185 ? 14.742 -12.324 -2.430 1.00 96.31 185 ALA A O 1
ATOM 1428 N N . ILE A 1 186 ? 13.481 -13.175 -0.762 1.00 95.94 186 ILE A N 1
ATOM 1429 C CA . ILE A 1 186 ? 13.647 -14.595 -1.081 1.00 95.94 186 ILE A CA 1
ATOM 1430 C C . ILE A 1 186 ? 12.259 -15.171 -1.329 1.00 95.94 186 ILE A C 1
ATOM 1432 O O . ILE A 1 186 ? 11.394 -15.096 -0.465 1.00 95.94 186 ILE A O 1
ATOM 1436 N N . HIS A 1 187 ? 12.046 -15.715 -2.523 1.00 94.69 187 HIS A N 1
ATOM 1437 C CA . HIS A 1 187 ? 10.783 -16.343 -2.898 1.00 94.69 187 HIS A CA 1
ATOM 1438 C C . HIS A 1 187 ? 10.902 -17.853 -2.688 1.00 94.69 187 HIS A C 1
ATOM 1440 O O . HIS A 1 187 ? 11.757 -18.475 -3.323 1.00 94.69 187 HIS A O 1
ATOM 1446 N N . GLU A 1 188 ? 10.061 -18.403 -1.815 1.00 95.19 188 GLU A N 1
ATOM 1447 C CA . GLU A 1 188 ? 9.818 -19.837 -1.699 1.00 95.19 188 GLU A CA 1
ATOM 1448 C C . GLU A 1 188 ? 8.595 -20.198 -2.542 1.00 95.19 188 GLU A C 1
ATOM 1450 O O . GLU A 1 188 ? 7.475 -19.790 -2.233 1.00 95.19 188 GLU A O 1
ATOM 1455 N N . TYR A 1 189 ? 8.831 -20.926 -3.630 1.00 92.06 189 TYR A N 1
ATOM 1456 C CA . TYR A 1 189 ? 7.785 -21.276 -4.588 1.00 92.06 189 TYR A CA 1
ATOM 1457 C C . TYR A 1 189 ? 6.933 -22.445 -4.106 1.00 92.06 189 TYR A C 1
ATOM 1459 O O . TYR A 1 189 ? 5.784 -22.545 -4.520 1.00 92.06 189 TYR A O 1
ATOM 1467 N N . GLU A 1 190 ? 7.470 -23.326 -3.256 1.00 93.19 190 GLU A N 1
ATOM 1468 C CA . GLU A 1 190 ? 6.709 -24.472 -2.749 1.00 93.19 190 GLU A CA 1
ATOM 1469 C C . GLU A 1 190 ? 5.511 -24.021 -1.907 1.00 93.19 190 GLU A C 1
ATOM 1471 O O . GLU A 1 190 ? 4.420 -24.573 -2.027 1.00 93.19 190 GLU A O 1
ATOM 1476 N N . THR A 1 191 ? 5.702 -22.986 -1.090 1.00 92.19 191 THR A N 1
ATOM 1477 C CA . THR A 1 191 ? 4.664 -22.436 -0.209 1.00 92.19 191 THR A CA 1
ATOM 1478 C C . THR A 1 191 ? 4.024 -21.156 -0.744 1.00 92.19 191 THR A C 1
ATOM 1480 O O . THR A 1 191 ? 3.167 -20.599 -0.067 1.00 92.19 191 THR A O 1
ATOM 1483 N N . ASP A 1 192 ? 4.450 -20.677 -1.917 1.00 92.06 192 ASP A N 1
ATOM 1484 C CA . ASP A 1 192 ? 4.050 -19.393 -2.515 1.00 92.06 192 ASP A CA 1
ATOM 1485 C C . ASP A 1 192 ? 4.171 -18.208 -1.535 1.00 92.06 192 ASP A C 1
ATOM 1487 O O . ASP A 1 192 ? 3.254 -17.408 -1.309 1.00 92.06 192 ASP A O 1
ATOM 1491 N N . THR A 1 193 ? 5.342 -18.121 -0.894 1.00 93.56 193 THR A N 1
ATOM 1492 C CA . THR A 1 193 ? 5.649 -17.085 0.101 1.00 93.56 193 THR A CA 1
ATOM 1493 C C . THR A 1 193 ? 6.911 -16.320 -0.248 1.00 93.56 193 THR A C 1
ATOM 1495 O O . THR A 1 193 ? 7.865 -16.852 -0.817 1.00 93.56 193 THR A O 1
ATOM 1498 N N . VAL A 1 194 ? 6.960 -15.055 0.159 1.00 95.06 194 VAL A N 1
ATOM 1499 C CA . VAL A 1 194 ? 8.161 -14.234 0.030 1.00 95.06 194 VAL A CA 1
ATOM 1500 C C . VAL A 1 194 ? 8.641 -13.817 1.411 1.00 95.06 194 VAL A C 1
ATOM 1502 O O . VAL A 1 194 ? 7.925 -13.161 2.162 1.00 95.06 194 VAL A O 1
ATOM 1505 N N . LEU A 1 195 ? 9.883 -14.159 1.733 1.00 96.06 195 LEU A N 1
ATOM 1506 C CA . LEU A 1 195 ? 10.606 -13.576 2.854 1.00 96.06 195 LEU A CA 1
ATOM 1507 C C . LEU A 1 195 ? 11.200 -12.240 2.411 1.00 96.06 195 LEU A C 1
ATOM 1509 O O . LEU A 1 195 ? 11.898 -12.173 1.399 1.00 96.06 195 LEU A O 1
ATOM 1513 N N . ILE A 1 196 ? 10.964 -11.189 3.185 1.00 96.12 196 ILE A N 1
ATOM 1514 C CA . ILE A 1 196 ? 11.600 -9.882 3.012 1.00 96.12 196 ILE A CA 1
ATOM 1515 C C . ILE A 1 196 ? 12.354 -9.493 4.279 1.00 96.12 196 ILE A C 1
ATOM 1517 O O . ILE A 1 196 ? 11.916 -9.795 5.388 1.00 96.12 196 ILE A O 1
ATOM 1521 N N . THR A 1 197 ? 13.472 -8.790 4.115 1.00 95.25 197 THR A N 1
ATOM 1522 C CA . THR A 1 197 ? 14.345 -8.355 5.207 1.00 95.25 197 THR A CA 1
ATOM 1523 C C . THR A 1 197 ? 14.792 -6.908 5.010 1.00 95.25 197 THR A C 1
ATOM 1525 O O . THR A 1 197 ? 15.311 -6.540 3.957 1.00 95.25 197 THR A O 1
ATOM 1528 N N . GLY A 1 198 ? 14.682 -6.097 6.061 1.00 91.88 198 GLY A N 1
ATOM 1529 C CA . GLY A 1 198 ? 15.102 -4.693 6.087 1.00 91.88 198 GLY A CA 1
ATOM 1530 C C . GLY A 1 198 ? 15.305 -4.217 7.523 1.00 91.88 198 GLY A C 1
ATOM 1531 O O . GLY A 1 198 ? 14.619 -4.673 8.432 1.00 91.88 198 GLY A O 1
ATOM 1532 N N . ASN A 1 199 ? 16.306 -3.361 7.753 1.00 85.81 199 ASN A N 1
ATOM 1533 C CA . ASN A 1 199 ? 16.661 -2.833 9.083 1.00 85.81 199 ASN A CA 1
ATOM 1534 C C . ASN A 1 199 ? 16.805 -3.901 10.194 1.00 85.81 199 ASN A C 1
ATOM 1536 O O . ASN A 1 199 ? 16.521 -3.643 11.358 1.00 85.81 199 ASN A O 1
ATOM 1540 N N . GLY A 1 200 ? 17.250 -5.112 9.838 1.00 85.69 200 GLY A N 1
ATOM 1541 C CA . GLY A 1 200 ? 17.433 -6.229 10.776 1.00 85.69 200 GLY A CA 1
ATOM 1542 C C . GLY A 1 200 ? 16.159 -7.016 11.110 1.00 85.69 200 GLY A C 1
ATOM 1543 O O . GLY A 1 200 ? 16.245 -8.014 11.817 1.00 85.69 200 GLY A O 1
ATOM 1544 N N . ILE A 1 201 ? 15.004 -6.619 10.574 1.00 89.88 201 ILE A N 1
ATOM 1545 C CA . ILE A 1 201 ? 13.720 -7.311 10.733 1.00 89.88 201 ILE A CA 1
ATOM 1546 C C . ILE A 1 201 ? 13.446 -8.128 9.471 1.00 89.88 201 ILE A C 1
ATOM 1548 O O . ILE A 1 201 ? 13.739 -7.671 8.364 1.00 89.88 201 ILE A O 1
ATOM 1552 N N . SER A 1 202 ? 12.890 -9.331 9.636 1.00 93.50 202 SER A N 1
ATOM 1553 C CA . SER A 1 202 ? 12.405 -10.146 8.520 1.00 93.50 202 SER A CA 1
ATOM 1554 C C . SER A 1 202 ? 10.950 -10.545 8.724 1.00 93.50 202 SER A C 1
ATOM 1556 O O . SER A 1 202 ? 10.562 -10.883 9.841 1.00 93.50 202 SER A O 1
ATOM 1558 N N . THR A 1 203 ? 10.181 -10.536 7.640 1.00 93.44 203 THR A N 1
ATOM 1559 C CA . THR A 1 203 ? 8.766 -10.924 7.621 1.00 93.44 203 THR A CA 1
ATOM 1560 C C . THR A 1 203 ? 8.505 -11.810 6.409 1.00 93.44 203 THR A C 1
ATOM 1562 O O . THR A 1 203 ? 8.998 -11.521 5.317 1.00 93.44 203 THR A O 1
ATOM 1565 N N . THR A 1 204 ? 7.718 -12.867 6.593 1.00 93.44 204 THR A N 1
ATOM 1566 C CA . THR A 1 204 ? 7.208 -13.698 5.498 1.00 93.44 204 THR A CA 1
ATOM 1567 C C . THR A 1 204 ? 5.815 -13.218 5.123 1.00 93.44 204 THR A C 1
ATOM 1569 O O . THR A 1 204 ? 4.963 -13.080 5.994 1.00 93.44 204 THR A O 1
ATOM 1572 N N . ILE A 1 205 ? 5.595 -12.963 3.839 1.00 91.69 205 ILE A N 1
ATOM 1573 C CA . ILE A 1 205 ? 4.295 -12.606 3.268 1.00 91.69 205 ILE A CA 1
ATOM 1574 C C . ILE A 1 205 ? 3.807 -13.736 2.363 1.00 91.69 205 ILE A C 1
ATOM 1576 O O . ILE A 1 205 ? 4.599 -14.333 1.632 1.00 91.69 205 ILE A O 1
ATOM 1580 N N . SER A 1 206 ? 2.507 -14.012 2.408 1.00 89.00 206 SER A N 1
ATOM 1581 C CA . SER A 1 206 ? 1.854 -15.015 1.555 1.00 89.00 206 SER A CA 1
ATOM 1582 C C . SER A 1 206 ? 1.155 -14.339 0.377 1.00 89.00 206 SER A C 1
ATOM 1584 O O . SER A 1 206 ? 0.740 -13.177 0.479 1.00 89.00 206 SER A O 1
ATOM 1586 N N . ASN A 1 207 ? 1.017 -15.046 -0.744 1.00 84.94 207 ASN A N 1
ATOM 1587 C CA . ASN A 1 207 ? 0.234 -14.555 -1.873 1.00 84.94 207 ASN A CA 1
ATOM 1588 C C . ASN A 1 207 ? -1.233 -14.308 -1.465 1.00 84.94 207 ASN A C 1
ATOM 1590 O O . ASN A 1 207 ? -1.844 -15.102 -0.758 1.00 84.94 207 ASN A O 1
ATOM 1594 N N . GLN A 1 208 ? -1.797 -13.180 -1.904 1.00 78.06 208 GLN A N 1
ATOM 1595 C CA . GLN A 1 208 ? -3.163 -12.746 -1.576 1.00 78.06 208 GLN A CA 1
ATOM 1596 C C . GLN A 1 208 ? -4.147 -12.897 -2.751 1.00 78.06 208 GLN A C 1
ATOM 1598 O O . GLN A 1 208 ? -5.259 -12.370 -2.687 1.00 78.06 208 GLN A O 1
ATOM 1603 N N . ASN A 1 209 ? -3.732 -13.526 -3.857 1.00 68.31 209 ASN A N 1
ATOM 1604 C CA . ASN A 1 209 ? -4.590 -13.746 -5.029 1.00 68.31 209 ASN A CA 1
ATOM 1605 C C . ASN A 1 209 ? -5.345 -15.083 -5.002 1.00 68.31 209 ASN A C 1
ATOM 1607 O O . ASN A 1 209 ? -6.250 -15.261 -5.813 1.00 68.31 209 ASN A O 1
ATOM 1611 N N . GLU A 1 210 ? -5.004 -15.987 -4.087 1.00 47.78 210 GLU A N 1
ATOM 1612 C CA . GLU A 1 210 ? -5.718 -17.243 -3.870 1.00 47.78 210 GLU A CA 1
ATOM 1613 C C . GLU A 1 210 ? -6.427 -17.157 -2.511 1.00 47.78 210 GLU A C 1
ATOM 1615 O O . GLU A 1 210 ? -5.782 -17.085 -1.466 1.00 47.78 210 GLU A O 1
ATOM 1620 N N . VAL A 1 211 ? -7.761 -17.071 -2.546 1.00 39.72 211 VAL A N 1
ATOM 1621 C CA . VAL A 1 211 ? -8.661 -17.262 -1.396 1.00 39.72 211 VAL A CA 1
ATOM 1622 C C . VAL A 1 211 ? -9.596 -18.405 -1.741 1.00 39.72 211 VAL A C 1
ATOM 1624 O O . VAL A 1 211 ? -10.141 -18.366 -2.869 1.00 39.72 211 VAL A O 1
#